Protein 1ZK8 (pdb70)

B-factor: mean 25.65, std 6.74, range [6.65, 58.28]

CATH classification: 1.10.10.60 (+1 more: 1.10.357.10)

Foldseek 3Di:
DPDELVVLLVLLQVQCQVPNNVSDALVNSCVVVVHDRVSVVVHAVGVVRSLLVLLLVLLVVLLVLLCVQQPPHQLSSLLSNLVSLLVSCVRRVRSVVSLPPPDPSSVVSNVSVLVVQLVSLCSLVDDDPRSSVLSVVSCCLSCVLSVCVVVVNPPDPDDSSVVSSVVSVVSVVVSD/DALVLLLVLLQVCCQVPNNVRDALVVSCVVVVHDSVVCVVHAVGDVRSLLVLLLVLLVVLLVQLCVQQPPHQLSSLLSNLVSLLVSCVRRVRSVVSLPPPDPSSVVSNVSVLVVQLVSLVSLVDDDCVSVVVSVVSVCLSCVLSVCVVVVNPVDPDDSSVVSSVSSVVSVVVSND

Secondary structure (DSSP, 8-state):
----HHHHHHHHHHHHHHH-GGG--HHHHHHHHTS-HHHHTTT-SSHHHHHHHHHHHHHHHHHHHHHHHHTT---HHHHHHHHHHHHHHHH-HHHHHHTT---HHHHHHHHHHHHHHHHHHGGGT--HHHHHHHHHHHHHHHHHHHHHHHHT---SSS-HHHHHHHHHHHHHHHH-/--HHHHHHHHHHHHHHH-GGG--HHHHHHHHTS-GGGGGGT-SSHHHHHHHHHHHHHHHHHHHHHHHHTT---HHHHHHHHHHHHHHHH-HHHHHHTT-S-HHHHHHTHHHHHHHHHHHGGG---TTHHHHHHHHHHHHHHHHHHHHHTT---SSS-HHHHHHHHHHHHHHHHH-

Radius of gyration: 21.84 Å; Cα contacts (8 Å, |Δi|>4): 444; chains: 2; bounding box: 42×59×58 Å

Organism: Bacillus cereus (strain ATCC 14579 / DSM 31 / CCUG 7414 / JCM 2152 / NBRC 15305 / NCIMB 9373 / NCTC 2599 / NRRL B-3711) (NCBI:txid226900)

Solvent-accessible surface area: 16932 Å² total

InterPro domains:
  IPR001647 DNA-binding HTH domain, TetR-type [PS50977] (7-67)
  IPR009057 Homedomain-like superfamily [SSF46689] (7-75)
  IPR025996 HTH-type transcriptional regulator MT1864/Rv1816-like, C-terminal domain [PF13305] (84-177)
  IPR036271 Tetracyclin repressor-like, C-terminal domain superfamily [SSF48498] (80-181)

Nearest PDB structures (foldseek):
  1zk8-assembly1_B  TM=9.780E-01  e=2.054E-22  Bacillus cereus ATCC 14579
  4aux-assembly1_A  TM=7.581E-01  e=1.246E-04  Escherichia coli K-12
  2xpu-assembly1_A  TM=7.376E-01  e=1.083E-04  Escherichia coli
  2vpr-assembly1_A  TM=7.139E-01  e=1.502E-04  Pasteurella multocida
  2eh3-assembly1_A-2  TM=6.043E-01  e=2.490E-03  Aquifex aeolicus VF5

Sequence (351 aa):
IGLTLQKIVETAAEIADANGVQEVTLASLAQTLGVRSPSLYNHVKGLQDVRKNLGIYGIKKLHNRLEEAAEDKRDEAIHALGEAYVAFVRKHPGLYEATFLRDEEVRKAGDGIVKLCLQVLQQYGLEGENNALHATRGFRSICHGFASIEQQGGFGLPLDLDISLHVLLETFIKGLRLTLQKIVETAAEIADANGVQEVTLASLAQTLGVRSPSLYNHVKGLQDVRKNLGIYGIKKLHNRLEEAAEDKRDEAIHALGEAYVAFVRKHPGLYEATFLRDEEVRKAGDGIVKLCLQVLQQYGLEGENALHATRGFRSICHGFASIEQQGGFGLPLDLDISLHVLLETFIKGLRE

Structure (mmCIF, N/CA/C/O backbone):
data_1ZK8
#
_entry.id   1ZK8
#
_cell.length_a   39.268
_cell.length_b   95.640
_cell.length_c   45.986
_cell.angle_alpha   90.00
_cell.angle_beta   97.89
_cell.angle_gamma   90.00
#
_symmetry.space_group_name_H-M   'P 1 21 1'
#
loop_
_entity.id
_entity.type
_entity.pdbx_description
1 polymer 'Transcriptional regulator, TetR family'
2 water water
#
loop_
_atom_site.group_PDB
_atom_site.id
_atom_site.type_symbol
_atom_site.label_atom_id
_atom_site.label_alt_id
_atom_site.label_comp_id
_atom_site.label_asym_id
_atom_site.label_entity_id
_atom_site.label_seq_id
_atom_site.pdbx_PDB_ins_code
_atom_site.Cartn_x
_atom_site.Cartn_y
_atom_site.Cartn_z
_atom_site.occupancy
_atom_site.B_iso_or_equiv
_atom_site.auth_seq_id
_atom_site.auth_comp_id
_atom_site.auth_asym_id
_atom_site.auth_atom_id
_atom_site.pdbx_PDB_model_num
ATOM 1 N N . ILE A 1 6 ? 12.539 30.675 56.758 1.00 35.70 6 ILE A N 1
ATOM 2 C CA . ILE A 1 6 ? 12.257 30.967 55.311 1.00 35.66 6 ILE A CA 1
ATOM 3 C C . ILE A 1 6 ? 11.698 29.740 54.567 1.00 34.86 6 ILE A C 1
ATOM 4 O O . ILE A 1 6 ? 12.458 28.912 54.042 1.00 34.98 6 ILE A O 1
ATOM 9 N N . GLY A 1 7 ? 10.372 29.619 54.541 1.00 33.97 7 GLY A N 1
ATOM 10 C CA . GLY A 1 7 ? 9.707 28.627 53.690 1.00 32.60 7 GLY A CA 1
ATOM 11 C C . GLY A 1 7 ? 9.951 28.984 52.228 1.00 31.70 7 GLY A C 1
ATOM 12 O O . GLY A 1 7 ? 10.070 30.164 51.889 1.00 31.83 7 GLY A O 1
ATOM 13 N N . LEU A 1 8 ? 10.049 27.969 51.365 1.00 30.60 8 LEU A N 1
ATOM 14 C CA . LEU A 1 8 ? 10.286 28.167 49.926 1.00 29.42 8 LEU A CA 1
ATOM 15 C C . LEU A 1 8 ? 9.169 28.968 49.231 1.00 28.54 8 LEU A C 1
ATOM 16 O O . LEU A 1 8 ? 7.984 28.783 49.508 1.00 27.63 8 LEU A O 1
ATOM 21 N N . THR A 1 9 ? 9.570 29.879 48.345 1.00 27.84 9 THR A N 1
ATOM 22 C CA . THR A 1 9 ? 8.623 30.718 47.604 1.00 27.37 9 THR A CA 1
ATOM 23 C C . THR A 1 9 ? 9.111 30.908 46.178 1.00 27.21 9 THR A C 1
ATOM 24 O O . THR A 1 9 ? 10.258 30.595 45.860 1.00 27.10 9 THR A O 1
ATOM 28 N N . LEU A 1 10 ? 8.226 31.424 45.332 1.00 27.06 10 LEU A N 1
ATOM 29 C CA . LEU A 1 10 ? 8.579 31.857 43.988 1.00 26.79 10 LEU A CA 1
ATOM 30 C C . LEU A 1 10 ? 9.702 32.888 44.004 1.00 26.59 10 LEU A C 1
ATOM 31 O O . LEU A 1 10 ? 10.659 32.749 43.264 1.00 26.50 10 LEU A O 1
ATOM 36 N N . GLN A 1 11 ? 9.593 33.910 44.849 1.00 27.16 11 GLN A N 1
ATOM 37 C CA . GLN A 1 11 ? 10.618 34.973 44.886 1.00 27.01 11 GLN A CA 1
ATOM 38 C C . GLN A 1 11 ? 12.018 34.461 45.274 1.00 26.12 11 GLN A C 1
ATOM 39 O O . GLN A 1 11 ? 13.019 34.938 44.746 1.00 25.32 11 GLN A O 1
ATOM 45 N N . LYS A 1 12 ? 12.090 33.487 46.182 1.00 25.94 12 LYS A N 1
ATOM 46 C CA . LYS A 1 12 ? 13.390 3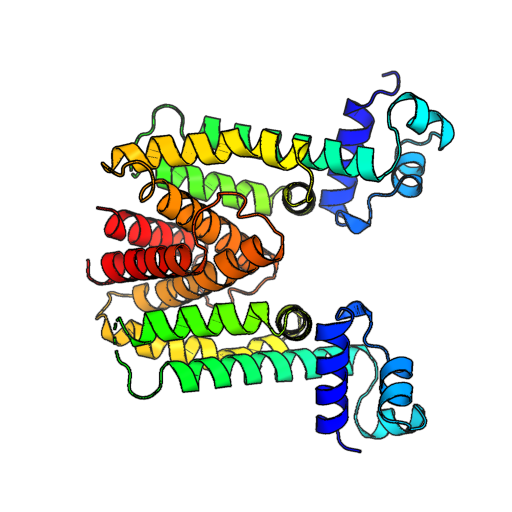2.907 46.566 1.00 25.57 12 LYS A CA 1
ATOM 47 C C . LYS A 1 12 ? 13.968 32.094 45.397 1.00 24.85 12 LYS A C 1
ATOM 48 O O . LYS A 1 12 ? 15.167 32.156 45.110 1.00 24.59 12 LYS A O 1
ATOM 54 N N . ILE A 1 13 ? 13.100 31.345 44.719 1.00 23.81 13 ILE A N 1
ATOM 55 C CA . ILE A 1 13 ? 13.492 30.564 43.546 1.00 23.73 13 ILE A CA 1
ATOM 56 C C . ILE A 1 13 ? 14.084 31.504 42.498 1.00 23.25 13 ILE A C 1
ATOM 57 O O . ILE A 1 13 ? 15.146 31.229 41.948 1.00 22.66 13 ILE A O 1
ATOM 62 N N . VAL A 1 14 ? 13.408 32.630 42.267 1.00 23.11 14 VAL A N 1
ATOM 63 C CA . VAL A 1 14 ? 13.860 33.645 41.309 1.00 23.15 14 VAL A CA 1
ATOM 64 C C . VAL A 1 14 ? 15.212 34.285 41.712 1.00 23.18 14 VAL A C 1
ATOM 65 O O . VAL A 1 14 ? 16.113 34.404 40.885 1.00 23.01 14 VAL A O 1
ATOM 69 N N . GLU A 1 15 ? 15.357 34.663 42.980 1.00 23.50 15 GLU A N 1
ATOM 70 C CA . GLU A 1 15 ? 16.621 35.208 43.501 1.00 23.55 15 GLU A CA 1
ATOM 71 C C . GLU A 1 15 ? 17.791 34.213 43.387 1.00 23.23 15 GLU A C 1
ATOM 72 O O . GLU A 1 15 ? 18.912 34.614 43.074 1.00 22.65 15 GLU A O 1
ATOM 78 N N . THR A 1 16 ? 17.516 32.928 43.641 1.00 22.68 16 THR A N 1
ATOM 79 C CA . THR A 1 16 ? 18.487 31.844 43.427 1.00 22.71 16 THR A CA 1
ATOM 80 C C . THR A 1 16 ? 18.892 31.739 41.943 1.00 22.51 16 THR A C 1
ATOM 81 O O . THR A 1 16 ? 20.087 31.699 41.627 1.00 22.09 16 THR A O 1
ATOM 85 N N . ALA A 1 17 ? 17.896 31.709 41.051 1.00 21.96 17 ALA A N 1
ATOM 86 C CA . ALA A 1 17 ? 18.125 31.732 39.607 1.00 21.68 17 ALA A CA 1
ATOM 87 C C . ALA A 1 17 ? 19.026 32.915 39.189 1.00 21.82 17 ALA A C 1
ATOM 88 O O . ALA A 1 17 ? 19.960 32.730 38.405 1.00 21.63 17 ALA A O 1
ATOM 90 N N . ALA A 1 18 ? 18.761 34.100 39.744 1.00 22.15 18 ALA A N 1
ATOM 91 C CA . ALA A 1 18 ? 19.580 35.314 39.497 1.00 23.65 18 ALA A CA 1
ATOM 92 C C . ALA A 1 18 ? 21.062 35.130 39.849 1.00 23.86 18 ALA A C 1
ATOM 93 O O . ALA A 1 18 ? 21.946 35.475 39.064 1.00 24.00 18 ALA A O 1
ATOM 95 N N . GLU A 1 19 ? 21.327 34.568 41.025 1.00 24.79 19 GLU A N 1
ATOM 96 C CA . GLU A 1 19 ? 22.700 34.360 41.486 1.00 26.40 19 GLU A CA 1
ATOM 97 C C . GLU A 1 19 ? 23.429 33.335 40.615 1.00 25.49 19 GLU A C 1
ATOM 98 O O . GLU A 1 19 ? 24.606 33.518 40.279 1.00 25.28 19 GLU A O 1
ATOM 104 N N . ILE A 1 20 ? 22.718 32.269 40.249 1.00 25.22 20 ILE A N 1
ATOM 105 C CA . ILE A 1 20 ? 23.236 31.256 39.339 1.00 24.84 20 ILE A CA 1
ATOM 106 C C . ILE A 1 20 ? 23.570 31.899 37.991 1.00 24.90 20 ILE A C 1
ATOM 107 O O . ILE A 1 20 ? 24.673 31.709 37.475 1.00 24.58 20 ILE A O 1
ATOM 112 N N . ALA A 1 21 ? 22.614 32.658 37.445 1.00 24.50 21 ALA A N 1
ATOM 113 C CA . ALA A 1 21 ? 22.776 33.299 36.139 1.00 25.30 21 ALA A CA 1
ATOM 114 C C . ALA A 1 21 ? 23.980 34.250 36.107 1.00 25.78 21 ALA A C 1
ATOM 115 O O . ALA A 1 21 ? 24.769 34.227 35.158 1.00 25.56 21 ALA A O 1
ATOM 117 N N . ASP A 1 22 ? 24.102 35.077 37.145 1.00 26.74 22 ASP A N 1
ATOM 118 C CA . ASP A 1 22 ? 25.180 36.055 37.255 1.00 28.24 22 ASP A CA 1
ATOM 119 C C . ASP A 1 22 ? 26.534 35.388 37.370 1.00 29.61 22 ASP A C 1
ATOM 120 O O . ASP A 1 22 ? 27.525 35.902 36.837 1.00 30.44 22 ASP A O 1
ATOM 125 N N . ALA A 1 23 ? 26.562 34.232 38.040 1.00 29.93 23 ALA A N 1
ATOM 126 C CA . ALA A 1 23 ? 27.793 33.504 38.280 1.00 30.52 23 ALA A CA 1
ATOM 127 C C . ALA A 1 23 ? 28.177 32.709 37.050 1.00 31.00 23 ALA A C 1
ATOM 128 O O . ALA A 1 23 ? 29.299 32.812 36.561 1.00 31.33 23 ALA A O 1
ATOM 130 N N . ASN A 1 24 ? 27.227 31.936 36.538 1.00 31.27 24 ASN A N 1
ATOM 131 C CA . ASN A 1 24 ? 27.524 30.919 35.547 1.00 31.57 24 ASN A CA 1
ATOM 132 C C . ASN A 1 24 ? 26.860 31.129 34.187 1.00 31.22 24 ASN A C 1
ATOM 133 O O . ASN A 1 24 ? 27.127 30.370 33.251 1.00 31.35 24 ASN A O 1
ATOM 138 N N . GLY A 1 25 ? 25.995 32.138 34.079 1.00 30.61 25 GLY A N 1
ATOM 139 C CA . GLY A 1 25 ? 25.248 32.386 32.832 1.00 30.15 25 GLY A CA 1
ATOM 140 C C . GLY A 1 25 ? 23.826 31.866 32.935 1.00 29.99 25 GLY A C 1
ATOM 141 O O . GLY A 1 25 ? 23.570 30.908 33.670 1.00 29.40 25 GLY A O 1
ATOM 142 N N . VAL A 1 26 ? 22.899 32.502 32.218 1.00 30.07 26 VAL A N 1
ATOM 143 C CA . VAL A 1 26 ? 21.488 32.085 32.233 1.00 30.72 26 VAL A CA 1
ATOM 144 C C . VAL A 1 26 ? 21.295 30.618 31.825 1.00 30.94 26 VAL A C 1
ATOM 145 O O . VAL A 1 26 ? 20.358 29.963 32.281 1.00 31.35 26 VAL A O 1
ATOM 149 N N . GLN A 1 27 ? 22.206 30.109 30.995 1.00 31.26 27 GLN A N 1
ATOM 150 C CA . GLN A 1 27 ? 22.162 28.727 30.513 1.00 31.58 27 GLN A CA 1
ATOM 151 C C . GLN A 1 27 ? 22.374 27.709 31.609 1.00 30.97 27 GLN A C 1
ATOM 152 O O . GLN A 1 27 ? 21.991 26.542 31.472 1.00 30.98 27 GLN A O 1
ATOM 158 N N . GLU A 1 28 ? 22.985 28.161 32.696 1.00 30.27 28 GLU A N 1
ATOM 159 C CA . GLU A 1 28 ? 23.256 27.312 33.837 1.00 29.87 28 GLU A CA 1
ATOM 160 C C . GLU A 1 28 ? 22.049 27.205 34.769 1.00 28.84 28 GLU A C 1
ATOM 161 O O . GLU A 1 28 ? 22.041 26.390 35.693 1.00 28.72 28 GLU A O 1
ATOM 167 N N . VAL A 1 29 ? 21.042 28.039 34.519 1.00 27.59 29 VAL A N 1
ATOM 168 C CA . VAL A 1 29 ? 19.777 27.986 35.243 1.00 26.89 29 VAL A CA 1
ATOM 169 C C . VAL A 1 29 ? 18.919 26.853 34.680 1.00 26.37 29 VAL A C 1
ATOM 170 O O . VAL A 1 29 ? 18.411 26.931 33.563 1.00 26.36 29 VAL A O 1
ATOM 174 N N . THR A 1 30 ? 18.767 25.804 35.479 1.00 26.03 30 THR A N 1
ATOM 175 C CA . THR A 1 30 ? 17.900 24.684 35.166 1.00 25.57 30 THR A CA 1
ATOM 176 C C . THR A 1 30 ? 17.148 24.289 36.439 1.00 25.41 30 THR A C 1
ATOM 177 O O . THR A 1 30 ? 17.535 24.676 37.550 1.00 24.58 30 THR A O 1
ATOM 181 N N . LEU A 1 31 ? 16.072 23.520 36.278 1.00 24.94 31 LEU A N 1
ATOM 182 C CA . LEU A 1 31 ? 15.394 22.948 37.431 1.00 25.31 31 LEU A CA 1
ATOM 183 C C . LEU A 1 31 ? 16.354 22.154 38.338 1.00 24.98 31 LEU A C 1
ATOM 184 O O . LEU A 1 31 ? 16.267 22.260 39.560 1.00 24.47 31 LEU A O 1
ATOM 189 N N . ALA A 1 32 ? 17.276 21.398 37.728 1.00 25.09 32 ALA A N 1
ATOM 190 C CA . ALA A 1 32 ? 18.283 20.598 38.457 1.00 25.10 32 ALA A CA 1
ATOM 191 C C . ALA A 1 32 ? 19.310 21.423 39.235 1.00 25.22 32 ALA A C 1
ATOM 192 O O . ALA A 1 32 ? 19.640 21.082 40.374 1.00 25.26 32 ALA A O 1
ATOM 194 N N . SER A 1 33 ? 19.836 22.483 38.615 1.00 25.38 33 SER A N 1
ATOM 195 C CA . SER A 1 33 ? 20.746 23.415 39.306 1.00 25.20 33 SER A CA 1
ATOM 196 C C . SER A 1 33 ? 20.007 24.180 40.397 1.00 24.88 33 SER A C 1
ATOM 197 O O . SER A 1 33 ? 20.552 24.388 41.464 1.00 24.29 33 SER A O 1
ATOM 200 N N . LEU A 1 34 ? 18.764 24.579 40.138 1.00 25.28 34 LEU A N 1
ATOM 201 C CA . LEU A 1 34 ? 17.963 25.272 41.160 1.00 25.93 34 LEU A CA 1
ATOM 202 C C . LEU A 1 34 ? 17.749 24.378 42.368 1.00 26.41 34 LEU A C 1
ATOM 203 O O . LEU A 1 34 ? 18.054 24.772 43.487 1.00 26.59 34 LEU A O 1
ATOM 208 N N . ALA A 1 35 ? 17.253 23.171 42.115 1.00 27.44 35 ALA A N 1
ATOM 209 C CA . ALA A 1 35 ? 16.999 22.174 43.153 1.00 29.02 35 ALA A CA 1
ATOM 210 C C . ALA A 1 35 ? 18.244 21.865 43.995 1.00 29.85 35 ALA A C 1
ATOM 211 O O . ALA A 1 35 ? 18.157 21.782 45.219 1.00 29.99 35 ALA A O 1
ATOM 213 N N . GLN A 1 36 ? 19.394 21.735 43.337 1.00 30.99 36 GLN A N 1
ATOM 214 C CA . GLN A 1 36 ? 20.629 21.367 44.013 1.00 32.25 36 GLN A CA 1
ATOM 215 C C . GLN A 1 36 ? 21.252 22.496 44.830 1.00 32.53 36 GLN A C 1
ATOM 216 O O . GLN A 1 36 ? 21.861 22.229 45.866 1.00 32.73 36 GLN A O 1
ATOM 222 N N . THR A 1 37 ? 21.113 23.744 44.381 1.00 32.91 37 THR A N 1
ATOM 223 C CA . THR A 1 37 ? 21.611 24.885 45.180 1.00 33.39 37 THR A CA 1
ATOM 224 C C . THR A 1 37 ? 20.696 25.211 46.365 1.00 33.52 37 THR A C 1
ATOM 225 O O . THR A 1 37 ? 21.181 25.598 47.433 1.00 34.04 37 THR A O 1
ATOM 229 N N . LEU A 1 38 ? 19.391 25.025 46.183 1.00 33.53 38 LEU A N 1
ATOM 230 C CA . LEU A 1 38 ? 18.417 25.226 47.266 1.00 33.98 38 LEU A CA 1
ATOM 231 C C . LEU A 1 38 ? 18.409 24.090 48.303 1.00 34.14 38 LEU A C 1
ATOM 232 O O . LEU A 1 38 ? 17.828 24.236 49.389 1.00 33.87 38 LEU A O 1
ATOM 237 N N . GLY A 1 39 ? 19.051 22.971 47.950 1.00 34.34 39 GLY A N 1
ATOM 238 C CA . GLY A 1 39 ? 19.153 21.792 48.817 1.00 34.74 39 GLY A CA 1
ATOM 239 C C . GLY A 1 39 ? 17.797 21.167 49.051 1.00 34.96 39 GLY A C 1
ATOM 240 O O . GLY A 1 39 ? 17.513 20.648 50.133 1.00 35.42 39 GLY A O 1
ATOM 241 N N . VAL A 1 40 ? 16.959 21.236 48.022 1.00 34.73 40 VAL A N 1
ATOM 242 C CA . VAL A 1 40 ? 15.577 20.788 48.083 1.00 34.38 40 VAL A CA 1
ATOM 243 C C . VAL A 1 40 ? 15.430 19.909 46.847 1.00 34.10 40 VAL A C 1
ATOM 244 O O . VAL A 1 40 ? 16.386 19.799 46.068 1.00 34.01 40 VAL A O 1
ATOM 248 N N . ARG A 1 41 ? 14.287 19.254 46.651 1.00 33.66 41 ARG A N 1
ATOM 249 C CA . ARG A 1 41 ? 14.142 18.546 45.385 1.00 33.04 41 ARG A CA 1
ATOM 250 C C . ARG A 1 41 ? 12.970 18.953 44.479 1.00 32.78 41 ARG A C 1
ATOM 251 O O . ARG A 1 41 ? 12.068 19.703 44.853 1.00 32.46 41 ARG A O 1
ATOM 259 N N . SER A 1 42 ? 13.025 18.399 43.277 1.00 32.15 42 SER A N 1
ATOM 260 C CA . SER A 1 42 ? 12.389 18.924 42.086 1.00 31.62 42 SER A CA 1
ATOM 261 C C . SER A 1 42 ? 10.860 19.000 42.049 1.00 30.89 42 SER A C 1
ATOM 262 O O . SER A 1 42 ? 10.317 19.820 41.308 1.00 31.31 42 SER A O 1
ATOM 265 N N . PRO A 1 43 ? 10.155 18.130 42.795 1.00 30.09 43 PRO A N 1
ATOM 266 C CA . PRO A 1 43 ? 8.712 18.369 42.888 1.00 29.33 43 PRO A CA 1
ATOM 267 C C . PRO A 1 43 ? 8.360 19.536 43.808 1.00 28.45 43 PRO A C 1
ATOM 268 O O . PRO A 1 43 ? 7.262 20.085 43.702 1.00 28.80 43 PRO A O 1
ATOM 272 N N . SER A 1 44 ? 9.268 19.893 44.713 1.00 27.49 44 SER A N 1
ATOM 273 C CA . SER A 1 44 ? 9.067 21.039 45.600 1.00 26.81 44 SER A CA 1
ATOM 274 C C . SER A 1 44 ? 9.033 22.368 44.838 1.00 26.03 44 SER A C 1
ATOM 275 O O . SER A 1 44 ? 8.332 23.307 45.238 1.00 26.05 44 SER A O 1
ATOM 278 N N . LEU A 1 45 ? 9.804 22.447 43.755 1.00 24.95 45 LEU A N 1
ATOM 279 C CA . LEU A 1 45 ? 9.829 23.641 42.917 1.00 23.89 45 LEU A CA 1
ATOM 280 C C . LEU A 1 45 ? 8.508 23.832 42.190 1.00 23.57 45 LEU A C 1
ATOM 281 O O . LEU A 1 45 ? 8.081 24.968 41.969 1.00 23.65 45 LEU A O 1
ATOM 286 N N . TYR A 1 46 ? 7.848 22.720 41.853 1.00 23.09 46 TYR A N 1
ATOM 287 C CA . TYR A 1 46 ? 6.581 22.741 41.123 1.00 23.01 46 TYR A CA 1
ATOM 288 C C . TYR A 1 46 ? 5.382 23.293 41.887 1.00 23.54 46 TYR A C 1
ATOM 289 O O . TYR A 1 46 ? 4.336 23.587 41.286 1.00 23.27 46 TYR A O 1
ATOM 298 N N . ASN A 1 47 ? 5.532 23.435 43.199 1.00 23.99 47 ASN A N 1
ATOM 299 C CA . ASN A 1 47 ? 4.514 24.095 44.002 1.00 24.28 47 ASN A CA 1
ATOM 300 C C . ASN A 1 47 ? 4.484 25.586 43.740 1.00 24.41 47 ASN A C 1
ATOM 301 O O . ASN A 1 47 ? 3.478 26.240 44.012 1.00 24.61 47 ASN A O 1
ATOM 306 N N . HIS A 1 48 ? 5.586 26.103 43.184 1.00 24.31 48 HIS A N 1
ATOM 307 C CA . HIS A 1 48 ? 5.781 27.538 42.972 1.00 24.11 48 HIS A CA 1
ATOM 308 C C . HIS A 1 48 ? 5.974 27.937 41.511 1.00 23.70 48 HIS A C 1
ATOM 309 O O . HIS A 1 48 ? 5.629 29.057 41.120 1.00 23.67 48 HIS A O 1
ATOM 316 N N . VAL A 1 49 ? 6.527 27.029 40.709 1.00 23.32 49 VAL A N 1
ATOM 317 C CA . VAL A 1 49 ? 6.744 27.295 39.277 1.00 22.77 49 VAL A CA 1
ATOM 318 C C . VAL A 1 49 ? 6.225 26.184 38.396 1.00 22.85 49 VAL A C 1
ATOM 319 O O . VAL A 1 49 ? 6.276 25.012 38.765 1.00 22.39 49 VAL A O 1
ATOM 323 N N . LYS A 1 50 ? 5.751 26.576 37.215 1.00 23.12 50 LYS A N 1
ATOM 324 C CA . LYS A 1 50 ? 5.210 25.651 36.234 1.00 23.28 50 LYS A CA 1
ATOM 325 C C . LYS A 1 50 ? 6.319 24.795 35.618 1.00 22.83 50 LYS A C 1
ATOM 326 O O . LYS A 1 50 ? 6.075 23.674 35.182 1.00 22.51 50 LYS A O 1
ATOM 332 N N . GLY A 1 51 ? 7.537 25.329 35.604 1.00 22.52 51 GLY A N 1
ATOM 333 C CA . GLY A 1 51 ? 8.679 24.684 34.951 1.00 22.66 51 GLY A CA 1
ATOM 334 C C . GLY A 1 51 ? 9.709 25.743 34.591 1.00 23.16 51 GLY A C 1
ATOM 335 O O . GLY A 1 51 ? 9.591 26.890 35.025 1.00 22.23 51 GLY A O 1
ATOM 336 N N . LEU A 1 52 ? 10.694 25.370 33.774 1.00 23.57 52 LEU A N 1
ATOM 337 C CA . LEU A 1 52 ? 11.844 26.232 33.511 1.00 24.41 52 LEU A CA 1
ATOM 338 C C . LEU A 1 52 ? 11.492 27.498 32.706 1.00 24.23 52 LEU A C 1
ATOM 339 O O . LEU A 1 52 ? 12.005 28.579 32.990 1.00 24.25 52 LEU A O 1
ATOM 344 N N . GLN A 1 53 ? 10.611 27.372 31.721 1.00 23.93 53 GLN A N 1
ATOM 345 C CA . GLN A 1 53 ? 10.147 28.544 30.988 1.00 23.86 53 GLN A CA 1
ATOM 346 C C . GLN A 1 53 ? 9.536 29.554 31.974 1.00 23.43 53 GLN A C 1
ATOM 347 O O . GLN A 1 53 ? 9.800 30.762 31.899 1.00 22.56 53 GLN A O 1
ATOM 353 N N . ASP A 1 54 ? 8.766 29.041 32.932 1.00 23.06 54 ASP A N 1
ATOM 354 C CA . ASP A 1 54 ? 8.173 29.874 33.973 1.00 23.01 54 ASP A CA 1
ATOM 355 C C . ASP A 1 54 ? 9.267 30.529 34.849 1.00 22.30 54 ASP A C 1
ATOM 356 O O . ASP A 1 54 ? 9.184 31.720 35.172 1.00 22.02 54 ASP A O 1
ATOM 361 N N . VAL A 1 55 ? 10.299 29.760 35.213 1.00 21.99 55 VAL A N 1
ATOM 362 C CA . VAL A 1 55 ? 11.470 30.323 35.920 1.00 21.18 55 VAL A CA 1
ATOM 363 C C . VAL A 1 55 ? 12.125 31.431 35.075 1.00 21.04 55 VAL A C 1
ATOM 364 O O . VAL A 1 55 ? 12.344 32.548 35.563 1.00 20.25 55 VAL A O 1
ATOM 368 N N . ARG A 1 56 ? 12.431 31.115 33.816 1.00 20.82 56 ARG A N 1
ATOM 369 C CA . ARG A 1 56 ? 13.038 32.092 32.900 1.00 21.93 56 ARG A CA 1
ATOM 370 C C . ARG A 1 56 ? 12.214 33.378 32.759 1.00 20.57 56 ARG A C 1
ATOM 371 O O . ARG A 1 56 ? 12.756 34.467 32.816 1.00 20.60 56 ARG A O 1
ATOM 379 N N . LYS A 1 57 ? 10.906 33.241 32.602 1.00 20.52 57 LYS A N 1
ATOM 380 C CA . LYS A 1 57 ? 10.000 34.386 32.531 1.00 20.73 57 LYS A CA 1
ATOM 381 C C . LYS A 1 57 ? 10.056 35.245 33.793 1.00 20.05 57 LYS A C 1
ATOM 382 O O . LYS A 1 57 ? 10.205 36.462 33.710 1.00 20.28 57 LYS A O 1
ATOM 388 N N . ASN A 1 58 ? 9.938 34.621 34.959 1.00 18.96 58 ASN A N 1
ATOM 389 C CA . ASN A 1 58 ? 9.973 35.362 36.208 1.00 18.47 58 ASN A CA 1
ATOM 390 C C . ASN A 1 58 ? 11.345 36.012 36.486 1.00 17.95 58 ASN A C 1
ATOM 391 O O . ASN A 1 58 ? 11.437 37.096 37.068 1.00 17.82 58 ASN A O 1
ATOM 396 N N . LEU A 1 59 ? 12.395 35.344 36.037 1.00 17.65 59 LEU A N 1
ATOM 397 C CA . LEU A 1 59 ? 13.752 35.866 36.103 1.00 17.42 59 LEU A CA 1
ATOM 398 C C . LEU A 1 59 ? 13.937 37.101 35.211 1.00 17.20 59 LEU A C 1
ATOM 399 O O . LEU A 1 59 ? 14.528 38.090 35.635 1.00 17.33 59 LEU A O 1
ATOM 404 N N . GLY A 1 60 ? 13.439 37.031 33.985 1.00 16.99 60 GLY A N 1
ATOM 405 C CA . GLY A 1 60 ? 13.424 38.174 33.069 1.00 17.73 60 GLY A CA 1
ATOM 406 C C . GLY A 1 60 ? 12.685 39.384 33.623 1.00 18.15 60 GLY A C 1
ATOM 407 O O . GLY A 1 60 ? 13.173 40.506 33.526 1.00 18.38 60 GLY A O 1
ATOM 408 N N . ILE A 1 61 ? 11.514 39.157 34.211 1.00 18.26 61 ILE A N 1
ATOM 409 C CA . ILE A 1 61 ? 10.744 40.229 34.858 1.00 18.57 61 ILE A CA 1
ATOM 410 C C . ILE A 1 61 ? 11.511 40.847 36.025 1.00 18.67 61 ILE A C 1
ATOM 411 O O . ILE A 1 61 ? 11.604 42.070 36.142 1.00 18.43 61 ILE A O 1
ATOM 416 N N . TYR A 1 62 ? 12.064 39.995 36.881 1.00 18.70 62 TYR A N 1
ATOM 417 C CA . TYR A 1 62 ? 12.863 40.427 38.025 1.00 18.67 62 TYR A CA 1
ATOM 418 C C . TYR A 1 62 ? 14.081 41.279 37.592 1.00 18.66 62 TYR A C 1
ATOM 419 O O . TYR A 1 62 ? 14.397 42.307 38.199 1.00 17.59 62 TYR A O 1
ATOM 428 N N . GLY A 1 63 ? 14.755 40.852 36.536 1.00 18.65 63 GLY A N 1
ATOM 429 C CA . GLY A 1 63 ? 15.933 41.574 36.061 1.00 20.05 63 GLY A CA 1
ATOM 430 C C . GLY A 1 63 ? 15.600 42.924 35.461 1.00 20.40 63 GLY A C 1
ATOM 431 O O . GLY A 1 63 ? 16.302 43.904 35.670 1.00 19.71 63 GLY A O 1
ATOM 432 N N . ILE A 1 64 ? 14.515 42.949 34.705 1.00 21.95 64 ILE A N 1
ATOM 433 C CA . ILE A 1 64 ? 13.997 44.169 34.100 1.00 23.48 64 ILE A CA 1
ATOM 434 C C . ILE A 1 64 ? 13.563 45.146 35.182 1.00 23.81 64 ILE A C 1
ATOM 435 O O . ILE A 1 64 ? 13.889 46.330 35.113 1.00 24.11 64 ILE A O 1
ATOM 440 N N . LYS A 1 65 ? 12.883 44.637 36.206 1.00 24.13 65 LYS A N 1
ATOM 441 C CA . LYS A 1 65 ? 12.455 45.473 37.318 1.00 25.06 65 LYS A CA 1
ATOM 442 C C . LYS A 1 65 ? 13.644 46.025 38.092 1.00 24.16 65 LYS A C 1
ATOM 443 O O . LYS A 1 65 ? 13.665 47.194 38.458 1.00 24.46 65 LYS A O 1
ATOM 449 N N . LYS A 1 66 ? 14.644 45.192 38.316 1.00 23.83 66 LYS A N 1
ATOM 450 C CA . LYS A 1 66 ? 15.869 45.635 38.967 1.00 24.02 66 LYS A CA 1
ATOM 451 C C . LYS A 1 66 ? 16.594 46.701 38.126 1.00 23.33 66 LYS A C 1
ATOM 452 O O . LYS A 1 66 ? 17.070 47.697 38.658 1.00 23.69 66 LYS A O 1
ATOM 458 N N . LEU A 1 67 ? 16.697 46.496 36.816 1.00 23.04 67 LEU A N 1
ATOM 459 C CA . LEU A 1 67 ? 17.321 47.513 35.955 1.00 22.67 67 LEU A CA 1
ATOM 460 C C . LEU A 1 67 ? 16.528 48.823 35.971 1.00 22.87 67 LEU A C 1
ATOM 461 O O . LEU A 1 67 ? 17.108 49.897 36.146 1.00 22.79 67 LEU A O 1
ATOM 466 N N . HIS A 1 68 ? 15.212 48.725 35.784 1.00 22.61 68 HIS A N 1
ATOM 467 C CA . HIS A 1 68 ? 14.316 49.878 35.854 1.00 23.56 68 HIS A CA 1
ATOM 468 C C . HIS A 1 68 ? 14.521 50.729 37.113 1.00 23.75 68 HIS A C 1
ATOM 469 O O . HIS A 1 68 ? 14.662 51.940 37.012 1.00 23.99 68 HIS A O 1
ATOM 476 N N . ASN A 1 69 ? 14.543 50.088 38.282 1.00 24.54 69 ASN A N 1
ATOM 477 C CA . ASN A 1 69 ? 14.808 50.740 39.571 1.00 25.19 69 ASN A CA 1
ATOM 478 C C . ASN A 1 69 ? 16.107 51.555 39.612 1.00 24.45 69 ASN A C 1
ATOM 479 O O . ASN A 1 69 ? 16.082 52.696 40.057 1.00 24.12 69 ASN A O 1
ATOM 484 N N . ARG A 1 70 ? 17.225 50.957 39.172 1.00 23.78 70 ARG A N 1
ATOM 485 C CA . ARG A 1 70 ? 18.531 51.641 39.087 1.00 23.65 70 ARG A CA 1
ATOM 486 C C . ARG A 1 70 ? 18.458 52.864 38.180 1.00 22.79 70 ARG A C 1
ATOM 487 O O . ARG A 1 70 ? 19.083 53.892 38.445 1.00 22.47 70 ARG A O 1
ATOM 495 N N . LEU A 1 71 ? 17.713 52.735 37.091 1.00 22.15 71 LEU A N 1
ATOM 496 C CA . LEU A 1 71 ? 17.557 53.829 36.140 1.00 21.52 71 LEU A CA 1
ATOM 497 C C . LEU A 1 71 ? 16.637 54.932 36.696 1.00 21.93 71 LEU A C 1
ATOM 498 O O . LEU A 1 71 ? 16.951 56.120 36.567 1.00 21.68 71 LEU A O 1
ATOM 503 N N . GLU A 1 72 ? 15.531 54.542 37.338 1.00 22.00 72 GLU A N 1
ATOM 504 C CA . GLU A 1 72 ? 14.636 55.536 37.935 1.00 22.85 72 GLU A CA 1
ATOM 505 C C . GLU A 1 72 ? 15.379 56.355 38.994 1.00 22.56 72 GLU A C 1
ATOM 506 O O . GLU A 1 72 ? 15.306 57.581 38.985 1.00 22.05 72 GLU A O 1
ATOM 512 N N . GLU A 1 73 ? 16.103 55.670 39.882 1.00 23.11 73 GLU A N 1
ATOM 513 C CA . GLU A 1 73 ? 16.918 56.327 40.910 1.00 24.83 73 GLU A CA 1
ATOM 514 C C . GLU A 1 73 ? 17.959 57.281 40.326 1.00 24.07 73 GLU A C 1
ATOM 515 O O . GLU A 1 73 ? 18.083 58.408 40.796 1.00 24.39 73 GLU A O 1
ATOM 521 N N . ALA A 1 74 ? 18.687 56.830 39.303 1.00 23.62 74 ALA A N 1
ATOM 522 C CA . ALA A 1 74 ? 19.704 57.643 38.612 1.00 23.54 74 ALA A CA 1
ATOM 523 C C . ALA A 1 74 ? 19.164 58.947 38.020 1.00 23.46 74 ALA A C 1
ATOM 524 O O . ALA A 1 74 ? 19.822 59.983 38.063 1.00 22.89 74 ALA A O 1
ATOM 526 N N . ALA A 1 75 ? 17.967 58.879 37.457 1.00 24.21 75 ALA A N 1
ATOM 527 C CA . ALA A 1 75 ? 17.385 60.019 36.763 1.00 25.02 75 ALA A CA 1
ATOM 528 C C . ALA A 1 75 ? 16.638 61.000 37.688 1.00 25.61 75 ALA A C 1
ATOM 529 O O . ALA A 1 75 ? 16.292 62.097 37.260 1.00 25.24 75 ALA A O 1
ATOM 531 N N . GLU A 1 76 ? 16.381 60.597 38.935 1.00 26.40 76 GLU A N 1
ATOM 532 C CA . GLU A 1 76 ? 15.550 61.389 39.858 1.00 27.34 76 GLU A CA 1
ATOM 533 C C . GLU A 1 76 ? 16.082 62.806 40.038 1.00 27.13 76 GLU A C 1
ATOM 534 O O . GLU A 1 76 ? 17.257 63.005 40.354 1.00 26.54 76 GLU A O 1
ATOM 540 N N . ASP A 1 77 ? 15.195 63.778 39.813 1.00 27.46 77 ASP A N 1
ATOM 541 C CA . ASP A 1 77 ? 15.507 65.219 39.892 1.00 27.83 77 ASP A CA 1
ATOM 542 C C . ASP A 1 77 ? 16.626 65.679 38.954 1.00 27.37 77 ASP A C 1
ATOM 543 O O . ASP A 1 77 ? 17.312 66.666 39.224 1.00 27.12 77 ASP A O 1
ATOM 548 N N . LYS A 1 78 ? 16.813 64.933 37.870 1.00 26.68 78 LYS A N 1
ATOM 549 C CA . LYS A 1 78 ? 17.724 65.326 36.821 1.00 26.73 78 LYS A CA 1
ATOM 550 C C . LYS A 1 78 ? 16.906 65.523 35.554 1.00 26.56 78 LYS A C 1
ATOM 551 O O . LYS A 1 78 ? 15.906 64.839 35.333 1.00 26.43 78 LYS A O 1
ATOM 557 N N . ARG A 1 79 ? 17.323 66.473 34.734 1.00 26.36 79 ARG A N 1
ATOM 558 C CA . ARG A 1 79 ? 16.698 66.675 33.436 1.00 26.39 79 ARG A CA 1
ATOM 559 C C . ARG A 1 79 ? 17.731 66.68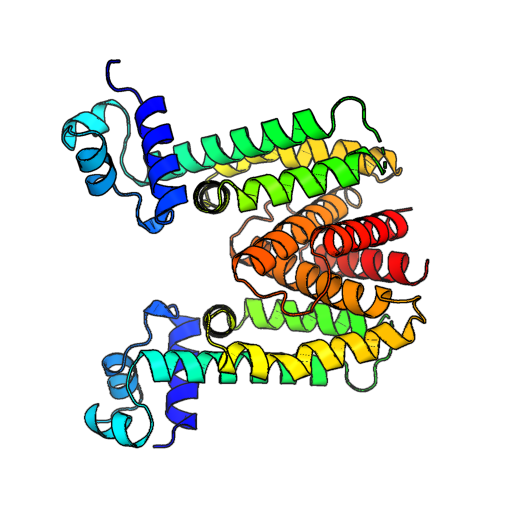6 32.317 1.00 25.65 79 ARG A C 1
ATOM 560 O O . ARG A 1 79 ? 18.916 66.900 32.553 1.00 24.58 79 ARG A O 1
ATOM 576 N N . ASP A 1 81 ? 20.537 66.668 29.844 1.00 23.46 81 ASP A N 1
ATOM 577 C CA . ASP A 1 81 ? 21.888 66.102 29.787 1.00 22.54 81 ASP A CA 1
ATOM 578 C C . ASP A 1 81 ? 22.302 65.363 31.039 1.00 21.73 81 ASP A C 1
ATOM 579 O O . ASP A 1 81 ? 22.894 64.290 30.954 1.00 21.52 81 ASP A O 1
ATOM 584 N N . GLU A 1 82 ? 21.998 65.941 32.196 1.00 19.80 82 GLU A N 1
ATOM 585 C CA . GLU A 1 82 ? 22.270 65.290 33.473 1.00 19.82 82 GLU A CA 1
ATOM 586 C C . GLU A 1 82 ? 21.571 63.917 33.603 1.00 18.43 82 GLU A C 1
ATOM 587 O O . GLU A 1 82 ? 22.185 62.933 34.052 1.00 18.26 82 GLU A O 1
ATOM 593 N N . ALA A 1 83 ? 20.304 63.870 33.187 1.00 16.62 83 ALA A N 1
ATOM 594 C CA . ALA A 1 83 ? 19.505 62.655 33.179 1.00 15.94 83 ALA A CA 1
ATOM 595 C C . ALA A 1 83 ? 20.047 61.637 32.168 1.00 15.85 83 ALA A C 1
ATOM 596 O O . ALA A 1 83 ? 20.239 60.476 32.513 1.00 15.71 83 ALA A O 1
ATOM 598 N N . ILE A 1 84 ? 20.316 62.074 30.932 1.00 15.47 84 ILE A N 1
ATOM 599 C CA . ILE A 1 84 ? 20.864 61.177 29.922 1.00 15.58 84 ILE A CA 1
ATOM 600 C C . ILE A 1 84 ? 22.182 60.510 30.375 1.00 15.93 84 ILE A C 1
ATOM 601 O O . ILE A 1 84 ? 22.346 59.280 30.248 1.00 16.13 84 ILE A O 1
ATOM 606 N N . HIS A 1 85 ? 23.090 61.300 30.943 1.00 15.30 85 HIS A N 1
ATOM 607 C CA . HIS A 1 85 ? 24.362 60.766 31.424 1.00 15.57 85 HIS A CA 1
ATOM 608 C C . HIS A 1 85 ? 24.234 59.818 32.612 1.00 15.25 85 HIS A C 1
ATOM 609 O O . HIS A 1 85 ? 24.879 58.767 32.659 1.00 15.45 85 HIS A O 1
ATOM 616 N N . ALA A 1 86 ? 23.386 60.191 33.560 1.00 15.56 86 ALA A N 1
ATOM 617 C CA . ALA A 1 86 ? 23.093 59.335 34.700 1.00 15.54 86 ALA A CA 1
ATOM 618 C C . ALA A 1 86 ? 22.375 58.073 34.256 1.00 15.23 86 ALA A C 1
ATOM 619 O O . ALA A 1 86 ? 22.695 57.008 34.747 1.00 15.21 86 ALA A O 1
ATOM 621 N N . LEU A 1 87 ? 21.437 58.175 33.313 1.00 15.95 87 LEU A N 1
ATOM 622 C CA . LEU A 1 87 ? 20.746 56.965 32.816 1.00 17.18 87 LEU A CA 1
ATOM 623 C C . LEU A 1 87 ? 21.712 55.974 32.144 1.00 17.13 87 LEU A C 1
ATOM 624 O O . LEU A 1 87 ? 21.734 54.776 32.461 1.00 18.08 87 LEU A O 1
ATOM 629 N N . GLY A 1 88 ? 22.518 56.480 31.221 1.00 17.60 88 GLY A N 1
ATOM 630 C CA . GLY A 1 88 ? 23.460 55.636 30.480 1.00 17.02 88 GLY A CA 1
ATOM 631 C C . GLY A 1 88 ? 24.462 54.976 31.407 1.00 17.16 88 GLY A C 1
ATOM 632 O O . GLY A 1 88 ? 24.729 53.792 31.272 1.00 16.50 88 GLY A O 1
ATOM 633 N N . GLU A 1 89 ? 25.021 55.750 32.348 1.00 17.26 89 GLU A N 1
ATOM 634 C CA . GLU A 1 89 ? 25.971 55.212 33.316 1.00 17.84 89 GLU A CA 1
ATOM 635 C C . GLU A 1 89 ? 25.336 54.076 34.119 1.00 17.53 89 GLU A C 1
ATOM 636 O O . GLU A 1 89 ? 25.931 53.008 34.220 1.00 16.93 89 GLU A O 1
ATOM 642 N N . ALA A 1 90 ? 24.125 54.314 34.644 1.00 17.30 90 ALA A N 1
ATOM 643 C CA . ALA A 1 90 ? 23.379 53.324 35.436 1.00 17.37 90 ALA A CA 1
ATOM 644 C C . ALA A 1 90 ? 23.082 52.054 34.639 1.00 17.41 90 ALA A C 1
ATOM 645 O O . ALA A 1 90 ? 23.152 50.967 35.167 1.00 17.60 90 ALA A O 1
ATOM 647 N N . TYR A 1 91 ? 22.738 52.203 33.366 1.00 18.07 91 TYR A N 1
ATOM 648 C CA . TYR A 1 91 ? 22.484 51.056 32.491 1.00 17.67 91 TYR A CA 1
ATOM 649 C C . TYR A 1 91 ? 23.716 50.172 32.382 1.00 17.52 91 TYR A C 1
ATOM 650 O O . TYR A 1 91 ? 23.677 48.977 32.686 1.00 17.63 91 TYR A O 1
ATOM 659 N N . VAL A 1 92 ? 24.819 50.765 31.953 1.00 17.24 92 VAL A N 1
ATOM 660 C CA . VAL A 1 92 ? 26.064 50.021 31.807 1.00 16.44 92 VAL A CA 1
ATOM 661 C C . VAL A 1 92 ? 26.571 49.434 33.133 1.00 16.80 92 VAL A C 1
ATOM 662 O O . VAL A 1 92 ? 27.025 48.284 33.168 1.00 16.89 92 VAL A O 1
ATOM 666 N N . ALA A 1 93 ? 26.482 50.203 34.220 1.00 16.53 93 ALA A N 1
ATOM 667 C CA . ALA A 1 93 ? 26.837 49.694 35.554 1.00 16.26 93 ALA A CA 1
ATOM 668 C C . ALA A 1 93 ? 26.033 48.446 35.970 1.00 16.22 93 ALA A C 1
ATOM 669 O O . ALA A 1 93 ? 26.549 47.552 36.638 1.00 15.82 93 ALA A O 1
ATOM 671 N N . PHE A 1 94 ? 24.758 48.411 35.600 1.00 16.96 94 PHE A N 1
ATOM 672 C CA . PHE A 1 94 ? 23.918 47.257 35.869 1.00 17.62 94 PHE A CA 1
ATOM 673 C C . PHE A 1 94 ? 24.418 46.027 35.117 1.00 17.64 94 PHE A C 1
ATOM 674 O O . PHE A 1 94 ? 24.505 44.938 35.691 1.00 17.26 94 PHE A O 1
ATOM 682 N N . VAL A 1 95 ? 24.748 46.220 33.838 1.00 17.59 95 VAL A N 1
ATOM 683 C CA . VAL A 1 95 ? 25.279 45.148 33.015 1.00 18.61 95 VAL A CA 1
ATOM 684 C C . VAL A 1 95 ? 26.608 44.627 33.603 1.00 19.33 95 VAL A C 1
ATOM 685 O O . VAL A 1 95 ? 26.812 43.420 33.674 1.00 18.68 95 VAL A O 1
ATOM 689 N N . ARG A 1 96 ? 27.493 45.535 34.042 1.00 20.16 96 ARG A N 1
ATOM 690 C CA . ARG A 1 96 ? 28.761 45.138 34.662 1.00 21.05 96 ARG A CA 1
ATOM 691 C C . ARG A 1 96 ? 28.546 44.285 35.914 1.00 21.80 96 ARG A C 1
ATOM 692 O O . ARG A 1 96 ? 29.294 43.325 36.173 1.00 22.16 96 ARG A O 1
ATOM 700 N N . LYS A 1 97 ? 27.532 44.650 36.697 1.00 21.98 97 LYS A N 1
ATOM 701 C CA . LYS A 1 97 ? 27.296 44.000 37.973 1.00 22.65 97 LYS A CA 1
ATOM 702 C C . LYS A 1 97 ? 26.433 42.755 37.826 1.00 22.73 97 LYS A C 1
ATOM 703 O O . LYS A 1 97 ? 26.618 41.775 38.561 1.00 22.34 97 LYS A O 1
ATOM 709 N N . HIS A 1 98 ? 25.484 42.802 36.891 1.00 22.41 98 HIS A N 1
ATOM 710 C CA . HIS A 1 98 ? 24.554 41.692 36.691 1.00 22.50 98 HIS A CA 1
ATOM 711 C C . HIS A 1 98 ? 24.524 41.149 35.273 1.00 22.03 98 HIS A C 1
ATOM 712 O O . HIS A 1 98 ? 23.491 41.222 34.645 1.00 21.98 98 HIS A O 1
ATOM 719 N N . PRO A 1 99 ? 25.641 40.565 34.777 1.00 22.53 99 PRO A N 1
ATOM 720 C CA . PRO A 1 99 ? 25.680 40.130 33.369 1.00 23.01 99 PRO A CA 1
ATOM 721 C C . PRO A 1 99 ? 24.600 39.084 32.993 1.00 23.32 99 PRO A C 1
ATOM 722 O O . PRO A 1 99 ? 23.963 39.205 31.945 1.00 23.49 99 PRO A O 1
ATOM 726 N N . GLY A 1 100 ? 24.385 38.098 33.859 1.00 23.52 100 GLY A N 1
ATOM 727 C CA . GLY A 1 100 ? 23.419 37.037 33.610 1.00 23.15 100 GLY A CA 1
ATOM 728 C C . GLY A 1 100 ? 21.989 37.458 33.825 1.00 23.46 100 GLY A C 1
ATOM 729 O O . GLY A 1 100 ? 21.083 37.010 33.117 1.00 24.23 100 GLY A O 1
ATOM 730 N N . LEU A 1 101 ? 21.761 38.321 34.805 1.00 22.99 101 LEU A N 1
ATOM 731 C CA . LEU A 1 101 ? 20.433 38.886 34.989 1.00 22.34 101 LEU A CA 1
ATOM 732 C C . LEU A 1 101 ? 20.029 39.775 33.807 1.00 21.88 101 LEU A C 1
ATOM 733 O O . LEU A 1 101 ? 18.850 39.799 33.387 1.00 21.40 101 LEU A O 1
ATOM 738 N N . TYR A 1 102 ? 20.992 40.539 33.293 1.00 20.55 102 TYR A N 1
ATOM 739 C CA . TYR A 1 102 ? 20.720 41.395 32.150 1.00 20.28 102 TYR A CA 1
ATOM 740 C C . TYR A 1 102 ? 20.380 40.564 30.894 1.00 20.44 102 TYR A C 1
ATOM 741 O O . TYR A 1 102 ? 19.421 40.857 30.186 1.00 19.87 102 TYR A O 1
ATOM 750 N N . GLU A 1 103 ? 21.173 39.532 30.638 1.00 21.03 103 GLU A N 1
ATOM 751 C CA . GLU A 1 103 ? 20.893 38.557 29.578 1.00 22.61 103 GLU A CA 1
ATOM 752 C C . GLU A 1 103 ? 19.450 38.002 29.658 1.00 22.63 103 GLU A C 1
ATOM 753 O O . GLU A 1 103 ? 18.746 37.909 28.645 1.00 21.90 103 GLU A O 1
ATOM 759 N N . ALA A 1 104 ? 19.004 37.703 30.883 1.00 22.80 104 ALA A N 1
ATOM 760 C CA . ALA A 1 104 ? 17.638 37.189 31.159 1.00 22.93 104 ALA A CA 1
ATOM 761 C C . ALA A 1 104 ? 16.504 38.109 30.689 1.00 22.98 104 ALA A C 1
ATOM 762 O O . ALA A 1 104 ? 15.420 37.632 30.345 1.00 23.40 104 ALA A O 1
ATOM 764 N N . THR A 1 105 ? 16.754 39.415 30.665 1.00 22.50 105 THR A N 1
ATOM 765 C CA . THR A 1 105 ? 15.747 40.395 30.272 1.00 22.44 105 THR A CA 1
ATOM 766 C C . THR A 1 105 ? 15.378 40.340 28.782 1.00 22.62 105 THR A C 1
ATOM 767 O O . THR A 1 105 ? 14.401 40.979 28.359 1.00 21.66 105 THR A O 1
ATOM 771 N N . PHE A 1 106 ? 16.149 39.578 28.005 1.00 22.61 106 PHE A N 1
ATOM 772 C CA . PHE A 1 106 ? 15.910 39.453 26.563 1.00 23.47 106 PHE A CA 1
ATOM 773 C C . PHE A 1 106 ? 14.999 38.287 26.186 1.00 23.87 106 PHE A C 1
ATOM 774 O O . PHE A 1 106 ? 14.715 38.102 25.004 1.00 24.18 106 PHE A O 1
ATOM 782 N N . LEU A 1 107 ? 14.536 37.513 27.170 1.00 24.24 107 LEU A N 1
ATOM 783 C CA . LEU A 1 107 ? 13.581 36.430 26.893 1.00 25.01 107 LEU A CA 1
ATOM 784 C C . LEU A 1 107 ? 12.393 36.902 26.043 1.00 25.20 107 LEU A C 1
ATOM 785 O O . LEU A 1 107 ? 11.735 37.896 26.352 1.00 25.05 107 LEU A O 1
ATOM 790 N N . ARG A 1 108 ? 12.112 36.179 24.973 1.00 26.50 108 ARG A N 1
ATOM 791 C CA . ARG A 1 108 ? 10.976 36.527 24.133 1.00 27.77 108 ARG A CA 1
ATOM 792 C C . ARG A 1 108 ? 9.654 36.081 24.775 1.00 27.89 108 ARG A C 1
ATOM 793 O O . ARG A 1 108 ? 9.177 34.988 24.515 1.00 28.47 108 ARG A O 1
ATOM 801 N N . ASP A 1 109 ? 9.071 36.950 25.603 1.00 28.35 109 ASP A N 1
ATOM 802 C CA . ASP A 1 109 ? 7.837 36.664 26.345 1.00 28.84 109 ASP A CA 1
ATOM 803 C C . ASP A 1 109 ? 7.114 37.969 26.604 1.00 28.92 109 ASP A C 1
ATOM 804 O O . ASP A 1 109 ? 7.762 38.961 26.973 1.00 28.92 109 ASP A O 1
ATOM 809 N N . GLU A 1 110 ? 5.783 37.970 26.462 1.00 28.81 110 GLU A N 1
ATOM 810 C CA . GLU A 1 110 ? 5.005 39.209 26.598 1.00 29.02 110 GLU A CA 1
ATOM 811 C C . GLU A 1 110 ? 5.091 39.845 27.985 1.00 28.58 110 GLU A C 1
ATOM 812 O O . GLU A 1 110 ? 5.112 41.074 28.099 1.00 28.39 110 GLU A O 1
ATOM 818 N N . GLU A 1 111 ? 5.127 39.020 29.026 1.00 28.08 111 GLU A N 1
ATOM 819 C CA . GLU A 1 111 ? 5.231 39.531 30.386 1.00 28.44 111 GLU A CA 1
ATOM 820 C C . GLU A 1 111 ? 6.587 40.224 30.629 1.00 27.50 111 GLU A C 1
ATOM 821 O O . GLU A 1 111 ? 6.637 41.285 31.266 1.00 27.42 111 GLU A O 1
ATOM 827 N N . VAL A 1 112 ? 7.669 39.626 30.119 1.00 26.78 112 VAL A N 1
ATOM 828 C CA . VAL A 1 112 ? 9.025 40.225 30.160 1.00 26.32 112 VAL A CA 1
ATOM 829 C C . VAL A 1 112 ? 9.081 41.558 29.376 1.00 26.64 112 VAL A C 1
ATOM 830 O O . VAL A 1 112 ? 9.511 42.583 29.909 1.00 26.16 112 VAL A O 1
ATOM 834 N N . ARG A 1 113 ? 8.612 41.542 28.128 1.00 27.46 113 ARG A N 1
ATOM 835 C CA . ARG A 1 113 ? 8.494 42.760 27.322 1.00 28.56 113 ARG A CA 1
ATOM 836 C C . ARG A 1 113 ? 7.674 43.816 28.052 1.00 29.07 113 ARG A C 1
ATOM 837 O O . ARG A 1 113 ? 8.090 44.967 28.182 1.00 28.37 113 ARG A O 1
ATOM 845 N N . LYS A 1 114 ? 6.510 43.403 28.545 1.00 29.86 114 LYS A N 1
ATOM 846 C CA . LYS A 1 114 ? 5.595 44.304 29.213 1.00 31.13 114 LYS A CA 1
ATOM 847 C C . LYS A 1 114 ? 6.273 44.991 30.388 1.00 30.86 114 LYS A C 1
ATOM 848 O O . LYS A 1 114 ? 6.100 46.193 30.583 1.00 31.22 114 LYS A O 1
ATOM 854 N N . ALA A 1 115 ? 7.045 44.242 31.174 1.00 30.80 115 ALA A N 1
ATOM 855 C CA . ALA A 1 115 ? 7.720 44.845 32.318 1.00 30.75 115 ALA A CA 1
ATOM 856 C C . ALA A 1 115 ? 8.850 45.796 31.885 1.00 30.64 115 ALA A C 1
ATOM 857 O O . ALA A 1 115 ? 9.267 46.663 32.653 1.00 31.34 115 ALA A O 1
ATOM 859 N N . GLY A 1 116 ? 9.336 45.638 30.659 1.00 30.48 116 GLY A N 1
ATOM 860 C CA . GLY A 1 116 ? 10.359 46.532 30.099 1.00 30.21 116 GLY A CA 1
ATOM 861 C C . GLY A 1 116 ? 9.819 47.835 29.509 1.00 30.44 116 GLY A C 1
ATOM 862 O O . GLY A 1 116 ? 10.601 48.713 29.123 1.00 29.91 116 GLY A O 1
ATOM 863 N N . ASP A 1 117 ? 8.489 47.965 29.433 1.00 30.19 117 ASP A N 1
ATOM 864 C CA . ASP A 1 117 ? 7.853 49.203 28.947 1.00 30.33 117 ASP A CA 1
ATOM 865 C C . ASP A 1 117 ? 8.173 50.396 29.858 1.00 29.39 117 ASP A C 1
ATOM 866 O O . ASP A 1 117 ? 8.285 51.526 29.392 1.00 29.55 117 ASP A O 1
ATOM 871 N N . GLY A 1 118 ? 8.324 50.132 31.153 1.00 29.03 118 GLY A N 1
ATOM 872 C CA . GLY A 1 118 ? 8.640 51.168 32.143 1.00 28.23 118 GLY A CA 1
ATOM 873 C C . GLY A 1 118 ? 9.961 51.864 31.861 1.00 27.80 118 GLY A C 1
ATOM 874 O O . GLY A 1 118 ? 10.114 53.064 32.122 1.00 28.12 118 GLY A O 1
ATOM 875 N N . ILE A 1 119 ? 10.912 51.111 31.315 1.00 26.79 119 ILE A N 1
ATOM 876 C CA . ILE A 1 119 ? 12.206 51.662 30.920 1.00 25.79 119 ILE A CA 1
ATOM 877 C C . ILE A 1 119 ? 12.065 52.518 29.658 1.00 25.68 119 ILE A C 1
ATOM 878 O O . ILE A 1 119 ? 12.601 53.631 29.587 1.00 25.16 119 ILE A O 1
ATOM 883 N N . VAL A 1 120 ? 11.331 52.005 28.671 1.00 25.23 120 VAL A N 1
ATOM 884 C CA . VAL A 1 120 ? 11.094 52.753 27.433 1.00 25.09 120 VAL A CA 1
ATOM 885 C C . VAL A 1 120 ? 10.331 54.050 27.728 1.00 24.96 120 VAL A C 1
ATOM 886 O O . VAL A 1 120 ? 10.591 55.081 27.107 1.00 24.54 120 VAL A O 1
ATOM 890 N N . LYS A 1 121 ? 9.424 53.996 28.703 1.00 24.87 121 LYS A N 1
ATOM 891 C CA . LYS A 1 121 ? 8.623 55.151 29.096 1.00 25.53 121 LYS A CA 1
ATOM 892 C C . LYS A 1 121 ? 9.483 56.214 29.760 1.00 24.85 121 LYS A C 1
ATOM 893 O O . LYS A 1 121 ? 9.309 57.400 29.502 1.00 24.40 121 LYS A O 1
ATOM 899 N N . LEU A 1 122 ? 10.382 55.780 30.635 1.00 25.07 122 LEU A N 1
ATOM 900 C CA . LEU A 1 122 ? 11.349 56.670 31.284 1.00 25.50 122 LEU A CA 1
ATOM 901 C C . LEU A 1 122 ? 12.252 57.379 30.261 1.00 25.68 122 LEU A C 1
ATOM 902 O O . LEU A 1 122 ? 12.436 58.594 30.333 1.00 25.71 122 LEU A O 1
ATOM 907 N N . CYS A 1 123 ? 12.803 56.621 29.315 1.00 25.87 123 CYS A N 1
ATOM 908 C CA . CYS A 1 123 ? 13.682 57.177 28.280 1.00 26.33 123 CYS A CA 1
ATOM 909 C C . CYS A 1 123 ? 12.953 58.171 27.412 1.00 25.55 123 CYS A C 1
ATOM 910 O O . CYS A 1 123 ? 13.484 59.233 27.099 1.00 25.68 123 CYS A O 1
ATOM 913 N N . LEU A 1 124 ? 11.725 57.818 27.034 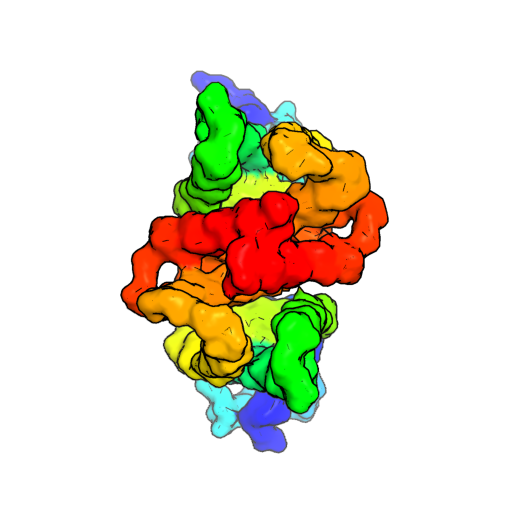1.00 25.61 124 LEU A N 1
ATOM 914 C CA . LEU A 1 124 ? 10.880 58.666 26.205 1.00 25.14 124 LEU A CA 1
ATOM 915 C C . LEU A 1 124 ? 10.590 60.012 26.872 1.00 25.46 124 LEU A C 1
ATOM 916 O O . LEU A 1 124 ? 10.647 61.047 26.220 1.00 25.30 124 LEU A O 1
ATOM 921 N N . GLN A 1 125 ? 10.299 59.980 28.171 1.00 25.80 125 GLN A N 1
ATOM 922 C CA . GLN A 1 125 ? 10.032 61.176 28.981 1.00 26.73 125 GLN A CA 1
ATOM 923 C C . GLN A 1 125 ? 11.226 62.141 29.057 1.00 26.26 125 GLN A C 1
ATOM 924 O O . GLN A 1 125 ? 11.057 63.369 29.046 1.00 25.89 125 GLN A O 1
ATOM 930 N N . VAL A 1 126 ? 12.432 61.588 29.138 1.00 25.95 126 VAL A N 1
ATOM 931 C CA . VAL A 1 126 ? 13.624 62.423 29.130 1.00 25.22 126 VAL A CA 1
ATOM 932 C C . VAL A 1 126 ? 13.874 62.983 27.726 1.00 25.27 126 VAL A C 1
ATOM 933 O O . VAL A 1 126 ? 14.233 64.145 27.578 1.00 25.30 126 VAL A O 1
ATOM 937 N N . LEU A 1 127 ? 13.673 62.156 26.700 1.00 25.54 127 LEU A N 1
ATOM 938 C CA . LEU A 1 127 ? 13.982 62.541 25.321 1.00 25.27 127 LEU A CA 1
ATOM 939 C C . LEU A 1 127 ? 12.989 63.591 24.816 1.00 25.84 127 LEU A C 1
ATOM 940 O O . LEU A 1 127 ? 13.317 64.413 23.966 1.00 25.03 127 LEU A O 1
ATOM 945 N N . GLN A 1 128 ? 11.781 63.574 25.371 1.00 26.30 128 GLN A N 1
ATOM 946 C CA . GLN A 1 128 ? 10.792 64.604 25.071 1.00 27.48 128 GLN A CA 1
ATOM 947 C C . GLN A 1 128 ? 11.177 65.987 25.628 1.00 27.52 128 GLN A C 1
ATOM 948 O O . GLN A 1 128 ? 10.663 67.004 25.149 1.00 27.75 128 GLN A O 1
ATOM 954 N N . GLN A 1 129 ? 12.076 66.027 26.620 1.00 27.45 129 GLN A N 1
ATOM 955 C CA . GLN A 1 129 ? 12.582 67.294 27.180 1.00 27.45 129 GLN A CA 1
ATOM 956 C C . GLN A 1 129 ? 13.418 68.057 26.155 1.00 27.49 129 GLN A C 1
ATOM 957 O O . GLN A 1 129 ? 13.524 69.282 26.226 1.00 28.10 129 GLN A O 1
ATOM 963 N N . TYR A 1 130 ? 13.990 67.334 25.193 1.00 27.11 130 TYR A N 1
ATOM 964 C CA . TYR A 1 130 ? 14.703 67.938 24.067 1.00 27.00 130 TYR A CA 1
ATOM 965 C C . TYR A 1 130 ? 13.750 68.404 22.958 1.00 27.90 130 TYR A C 1
ATOM 966 O O . TYR A 1 130 ? 14.186 68.822 21.877 1.00 27.68 130 TYR A O 1
ATOM 975 N N . GLY A 1 131 ? 12.452 68.335 23.235 1.00 29.01 131 GLY A N 1
ATOM 976 C CA . GLY A 1 131 ? 11.428 68.731 22.265 1.00 30.61 131 GLY A CA 1
ATOM 977 C C . GLY A 1 131 ? 11.175 67.685 21.184 1.00 31.77 131 GLY A C 1
ATOM 978 O O . GLY A 1 131 ? 10.732 68.030 20.077 1.00 31.72 131 GLY A O 1
ATOM 979 N N . LEU A 1 132 ? 11.474 66.418 21.489 1.00 32.17 132 LEU A N 1
ATOM 980 C CA . LEU A 1 132 ? 11.192 65.332 20.554 1.00 33.49 132 LEU A CA 1
ATOM 981 C C . LEU A 1 132 ? 9.788 64.793 20.797 1.00 33.88 132 LEU A C 1
ATOM 982 O O . LEU A 1 132 ? 9.374 64.586 21.932 1.00 33.57 132 LEU A O 1
ATOM 987 N N . GLU A 1 133 ? 9.070 64.547 19.713 1.00 35.01 133 GLU A N 1
ATOM 988 C CA . GLU A 1 133 ? 7.656 64.203 19.806 1.00 35.82 133 GLU A CA 1
ATOM 989 C C . GLU A 1 133 ? 7.265 62.897 19.107 1.00 35.56 133 GLU A C 1
ATOM 990 O O . GLU A 1 133 ? 7.667 62.646 17.970 1.00 35.72 133 GLU A O 1
ATOM 996 N N . GLY A 1 134 ? 6.487 62.073 19.813 1.00 35.04 134 GLY A N 1
ATOM 997 C CA . GLY A 1 134 ? 5.828 60.919 19.215 1.00 34.61 134 GLY A CA 1
ATOM 998 C C . GLY A 1 134 ? 6.753 59.917 18.554 1.00 34.26 134 GLY A C 1
ATOM 999 O O . GLY A 1 134 ? 7.607 59.329 19.215 1.00 34.26 134 GLY A O 1
ATOM 1000 N N . GLU A 1 135 ? 6.576 59.739 17.243 1.00 33.93 135 GLU A N 1
ATOM 1001 C CA . GLU A 1 135 ? 7.322 58.760 16.444 1.00 33.30 135 GLU A CA 1
ATOM 1002 C C . GLU A 1 135 ? 8.848 58.983 16.503 1.00 32.21 135 GLU A C 1
ATOM 1003 O O . GLU A 1 135 ? 9.578 58.063 16.864 1.00 32.42 135 GLU A O 1
ATOM 1009 N N . ASN A 1 136 ? 9.307 60.194 16.178 1.00 31.11 136 ASN A N 1
ATOM 1010 C CA A ASN A 1 136 ? 10.735 60.521 16.232 0.50 30.33 136 ASN A CA 1
ATOM 1011 C CA B ASN A 1 136 ? 10.730 60.573 16.247 0.50 30.36 136 ASN A CA 1
ATOM 1012 C C . ASN A 1 136 ? 11.361 60.385 17.634 1.00 29.90 136 ASN A C 1
ATOM 1013 O O . ASN A 1 136 ? 12.567 60.107 17.762 1.00 29.99 136 ASN A O 1
ATOM 1022 N N . ALA A 1 137 ? 10.550 60.579 18.673 1.00 28.40 137 ALA A N 1
ATOM 1023 C CA . ALA A 1 137 ? 10.983 60.397 20.050 1.00 26.78 137 ALA A CA 1
ATOM 1024 C C . ALA A 1 137 ? 11.146 58.908 20.295 1.00 25.75 137 ALA A C 1
ATOM 1025 O O . ALA A 1 137 ? 12.040 58.499 21.017 1.00 25.46 137 ALA A O 1
ATOM 1027 N N . LEU A 1 138 ? 10.286 58.114 19.661 1.00 24.86 138 LEU A N 1
ATOM 1028 C CA . LEU A 1 138 ? 10.326 56.660 19.751 1.00 24.14 138 LEU A CA 1
ATOM 1029 C C . LEU A 1 138 ? 11.562 56.092 19.036 1.00 23.22 138 LEU A C 1
ATOM 1030 O O . LEU A 1 138 ? 12.182 55.167 19.536 1.00 23.37 138 LEU A O 1
ATOM 1035 N N . HIS A 1 139 ? 11.905 56.637 17.875 1.00 22.42 139 HIS A N 1
ATOM 1036 C CA . HIS A 1 139 ? 13.128 56.255 17.189 1.00 22.20 139 HIS A CA 1
ATOM 1037 C C . HIS A 1 139 ? 14.330 56.529 18.088 1.00 21.64 139 HIS A C 1
ATOM 1038 O O . HIS A 1 139 ? 15.226 55.709 18.168 1.00 21.54 139 HIS A O 1
ATOM 1045 N N . ALA A 1 140 ? 14.329 57.679 18.766 1.00 20.69 140 ALA A N 1
ATOM 1046 C CA . ALA A 1 140 ? 15.404 58.043 19.687 1.00 19.87 140 ALA A CA 1
ATOM 1047 C C . ALA A 1 140 ? 15.545 57.120 20.894 1.00 19.62 140 ALA A C 1
ATOM 1048 O O . ALA A 1 140 ? 16.666 56.939 21.398 1.00 19.72 140 ALA A O 1
ATOM 1050 N N . THR A 1 141 ? 14.440 56.539 21.366 1.00 19.34 141 THR A N 1
ATOM 1051 C CA . THR A 1 141 ? 14.528 55.572 22.461 1.00 19.85 141 THR A CA 1
ATOM 1052 C C . THR A 1 141 ? 15.318 54.357 22.026 1.00 19.23 141 THR A C 1
ATOM 1053 O O . THR A 1 141 ? 16.122 53.851 22.792 1.00 18.61 141 THR A O 1
ATOM 1057 N N . ARG A 1 142 ? 15.080 53.903 20.793 1.00 19.01 142 ARG A N 1
ATOM 1058 C CA . ARG A 1 142 ? 15.809 52.762 20.220 1.00 19.19 142 ARG A CA 1
ATOM 1059 C C . ARG A 1 142 ? 17.279 53.073 20.137 1.00 18.29 142 ARG A C 1
ATOM 1060 O O . ARG A 1 142 ? 18.094 52.210 20.414 1.00 18.78 142 ARG A O 1
ATOM 1068 N N . GLY A 1 143 ? 17.603 54.292 19.731 1.00 17.88 143 GLY A N 1
ATOM 1069 C CA . GLY A 1 143 ? 18.992 54.740 19.618 1.00 17.85 143 GLY A CA 1
ATOM 1070 C C . GLY A 1 143 ? 19.730 54.739 20.934 1.00 18.00 143 GLY A C 1
ATOM 1071 O O . GLY A 1 143 ? 20.894 54.314 21.021 1.00 18.45 143 GLY A O 1
ATOM 1072 N N . PHE A 1 144 ? 19.057 55.226 21.965 1.00 17.90 144 PHE A N 1
ATOM 1073 C CA . PHE A 1 144 ? 19.644 55.306 23.293 1.00 18.33 144 PHE A CA 1
ATOM 1074 C C . PHE A 1 144 ? 19.874 53.902 23.861 1.00 18.10 144 PHE A C 1
ATOM 1075 O O . PHE A 1 144 ? 20.925 53.629 24.435 1.00 17.81 144 PHE A O 1
ATOM 1083 N N . ARG A 1 145 ? 18.891 53.019 23.685 1.00 17.64 145 ARG A N 1
ATOM 1084 C CA . ARG A 1 145 ? 19.033 51.623 24.098 1.00 18.01 145 ARG A CA 1
ATOM 1085 C C . ARG A 1 145 ? 20.132 50.930 23.336 1.00 16.60 145 ARG A C 1
ATOM 1086 O O . ARG A 1 145 ? 20.865 50.138 23.903 1.00 15.80 145 ARG A O 1
ATOM 1094 N N . SER A 1 146 ? 20.261 51.241 22.048 1.00 17.06 146 SER A N 1
ATOM 1095 C CA . SER A 1 146 ? 21.315 50.646 21.227 1.00 17.21 146 SER A CA 1
ATOM 1096 C C . SER A 1 146 ? 22.685 51.064 21.731 1.00 17.05 146 SER A C 1
ATOM 1097 O O . SER A 1 146 ? 23.608 50.254 21.797 1.00 17.92 146 SER A O 1
ATOM 1100 N N . ILE A 1 147 ? 22.815 52.334 22.096 1.00 17.33 147 I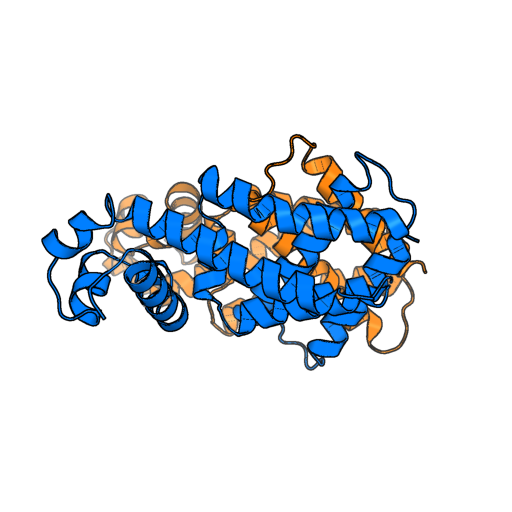LE A N 1
ATOM 1101 C CA . ILE A 1 147 ? 24.102 52.876 22.550 1.00 17.17 147 ILE A CA 1
ATOM 1102 C C . ILE A 1 147 ? 24.542 52.170 23.830 1.00 16.84 147 ILE A C 1
ATOM 1103 O O . ILE A 1 147 ? 25.691 51.690 23.936 1.00 16.43 147 ILE A O 1
ATOM 1108 N N . CYS A 1 148 ? 23.602 52.085 24.777 1.00 16.36 148 CYS A N 1
ATOM 1109 C CA . CYS A 1 148 ? 23.852 51.503 26.103 1.00 16.32 148 CYS A CA 1
ATOM 1110 C C . CYS A 1 148 ? 24.094 50.010 26.047 1.00 15.92 148 CYS A C 1
ATOM 1111 O O . CYS A 1 148 ? 25.025 49.491 26.684 1.00 16.15 148 CYS A O 1
ATOM 1114 N N . HIS A 1 149 ? 23.258 49.316 25.286 1.00 15.03 149 HIS A N 1
ATOM 1115 C CA . HIS A 1 149 ? 23.428 47.892 25.121 1.00 15.61 149 HIS A CA 1
ATOM 1116 C C . HIS A 1 149 ? 24.728 47.533 24.388 1.00 15.52 149 HIS A C 1
ATOM 1117 O O . HIS A 1 149 ? 25.429 46.578 24.774 1.00 15.59 149 HIS A O 1
ATOM 1124 N N . GLY A 1 150 ? 25.016 48.272 23.313 1.00 15.43 150 GLY A N 1
ATOM 1125 C CA . GLY A 1 150 ? 26.192 48.032 22.471 1.00 15.31 150 GLY A CA 1
ATOM 1126 C C . GLY A 1 150 ? 27.478 48.290 23.200 1.00 16.05 150 GLY A C 1
ATOM 1127 O O . GLY A 1 150 ? 28.386 47.468 23.165 1.00 15.99 150 GLY A O 1
ATOM 1128 N N . PHE A 1 151 ? 27.561 49.437 23.874 1.00 16.32 151 PHE A N 1
ATOM 1129 C CA . PHE A 1 151 ? 28.740 49.746 24.679 1.00 16.67 151 PHE A CA 1
ATOM 1130 C C . PHE A 1 151 ? 28.998 48.690 25.777 1.00 16.68 151 PHE A C 1
ATOM 1131 O O . PHE A 1 151 ? 30.110 48.184 25.918 1.00 16.33 151 PHE A O 1
ATOM 1139 N N . ALA A 1 152 ? 27.973 48.404 26.565 1.00 15.85 152 ALA A N 1
ATOM 1140 C CA . ALA A 1 152 ? 28.087 47.447 27.658 1.00 16.83 152 ALA A CA 1
ATOM 1141 C C . ALA A 1 152 ? 28.443 46.031 27.163 1.00 17.06 152 ALA A C 1
ATOM 1142 O O . ALA A 1 152 ? 29.309 45.374 27.735 1.00 17.55 152 ALA A O 1
ATOM 1144 N N . SER A 1 153 ? 27.766 45.586 26.108 1.00 17.11 153 SER A N 1
ATOM 1145 C CA . SER A 1 153 ? 27.979 44.285 25.476 1.00 18.43 153 SER A CA 1
ATOM 1146 C C . SER A 1 153 ? 29.403 44.097 24.924 1.00 19.04 153 SER A C 1
ATOM 1147 O O . SER A 1 153 ? 30.024 43.022 25.099 1.00 18.75 153 SER A O 1
ATOM 1150 N N . ILE A 1 154 ? 29.926 45.132 24.268 1.00 19.37 154 ILE A N 1
ATOM 1151 C CA . ILE A 1 154 ? 31.300 45.105 23.790 1.00 20.23 154 ILE A CA 1
ATOM 1152 C C . ILE A 1 154 ? 32.305 45.103 24.963 1.00 21.76 154 ILE A C 1
ATOM 1153 O O . ILE A 1 154 ? 33.303 44.343 24.944 1.00 21.85 154 ILE A O 1
ATOM 1158 N N . GLU A 1 155 ? 32.059 45.950 25.965 1.00 22.38 155 GLU A N 1
ATOM 1159 C CA . GLU A 1 155 ? 32.951 46.018 27.149 1.00 24.07 155 GLU A CA 1
ATOM 1160 C C . GLU A 1 155 ? 33.076 44.658 27.830 1.00 23.92 155 GLU A C 1
ATOM 1161 O O . GLU A 1 155 ? 34.171 44.206 28.164 1.00 23.31 155 GLU A O 1
ATOM 1167 N N . GLN A 1 156 ? 31.921 44.036 28.040 1.00 24.50 156 GLN A N 1
ATOM 1168 C CA . GLN A 1 156 ? 31.790 42.723 28.661 1.00 24.96 156 GLN A CA 1
ATOM 1169 C C . GLN A 1 156 ? 32.525 41.605 27.902 1.00 25.46 156 GLN A C 1
ATOM 1170 O O . GLN A 1 156 ? 33.068 40.677 28.516 1.00 25.20 156 GLN A O 1
ATOM 1176 N N . GLN A 1 157 ? 32.534 41.692 26.569 1.00 25.28 157 GLN A N 1
ATOM 1177 C CA . GLN A 1 157 ? 33.185 40.682 25.733 1.00 25.31 157 GLN A CA 1
ATOM 1178 C C . GLN A 1 157 ? 34.695 40.945 25.645 1.00 24.56 157 GLN A C 1
ATOM 1179 O O . GLN A 1 157 ? 35.439 40.127 25.110 1.00 24.26 157 GLN A O 1
ATOM 1185 N N . GLY A 1 158 ? 35.125 42.092 26.176 1.00 24.24 158 GLY A N 1
ATOM 1186 C CA . GLY A 1 158 ? 36.511 42.544 26.115 1.00 23.58 158 GLY A CA 1
ATOM 1187 C C . GLY A 1 158 ? 36.930 43.146 24.773 1.00 23.53 158 GLY A C 1
ATOM 1188 O O . GLY A 1 158 ? 38.105 43.106 24.437 1.00 23.48 158 GLY A O 1
ATOM 1189 N N . GLY A 1 159 ? 35.987 43.727 24.028 1.00 22.72 159 GLY A N 1
ATOM 1190 C CA . GLY A 1 159 ? 36.239 44.193 22.657 1.00 22.64 159 GLY A CA 1
ATOM 1191 C C . GLY A 1 159 ? 36.769 45.609 22.501 1.00 23.29 159 GLY A C 1
ATOM 1192 O O . GLY A 1 159 ? 36.990 46.076 21.373 1.00 22.90 159 GLY A O 1
ATOM 1193 N N . PHE A 1 160 ? 36.958 46.302 23.624 1.00 23.42 160 PHE A N 1
ATOM 1194 C CA . PHE A 1 160 ? 37.531 47.642 23.628 1.00 24.19 160 PHE A CA 1
ATOM 1195 C C . PHE A 1 160 ? 39.034 47.611 23.970 1.00 25.26 160 PHE A C 1
ATOM 1196 O O . PHE A 1 160 ? 39.427 47.824 25.125 1.00 25.53 160 PHE A O 1
ATOM 1204 N N . GLY A 1 161 ? 39.866 47.358 22.964 1.00 26.03 161 GLY A N 1
ATOM 1205 C CA . GLY A 1 161 ? 41.301 47.173 23.163 1.00 26.91 161 GLY A CA 1
ATOM 1206 C C . GLY A 1 161 ? 42.096 48.459 23.287 1.00 27.82 161 GLY A C 1
ATOM 1207 O O . GLY A 1 161 ? 43.169 48.464 23.883 1.00 28.32 161 GLY A O 1
ATOM 1208 N N . LEU A 1 162 ? 41.587 49.546 22.709 1.00 28.28 162 LEU A N 1
ATOM 1209 C CA . LEU A 1 162 ? 42.250 50.856 22.764 1.00 28.72 162 LEU A CA 1
ATOM 1210 C C . LEU A 1 162 ? 42.571 51.293 24.198 1.00 28.89 162 LEU A C 1
ATOM 1211 O O . LEU A 1 162 ? 41.783 51.057 25.103 1.00 28.86 162 LEU A O 1
ATOM 1216 N N . PRO A 1 163 ? 43.736 51.937 24.405 1.00 29.24 163 PRO A N 1
ATOM 1217 C CA . PRO A 1 163 ? 44.137 52.340 25.751 1.00 29.07 163 PRO A CA 1
ATOM 1218 C C . PRO A 1 163 ? 43.439 53.664 26.099 1.00 28.86 163 PRO A C 1
ATOM 1219 O O . PRO A 1 163 ? 44.088 54.671 26.427 1.00 29.12 163 PRO A O 1
ATOM 1223 N N . LEU A 1 164 ? 42.116 53.645 25.963 1.00 27.63 164 LEU A N 1
ATOM 1224 C CA . LEU A 1 164 ? 41.268 54.766 26.289 1.00 27.07 164 LEU A CA 1
ATOM 1225 C C . LEU A 1 164 ? 40.456 54.416 27.528 1.00 25.73 164 LEU A C 1
ATOM 1226 O O . LEU A 1 164 ? 40.070 53.271 27.740 1.00 25.12 164 LEU A O 1
ATOM 1231 N N . ASP A 1 165 ? 40.209 55.428 28.340 1.00 25.00 165 ASP A N 1
ATOM 1232 C CA . ASP A 1 165 ? 39.382 55.294 29.518 1.00 24.38 165 ASP A CA 1
ATOM 1233 C C . ASP A 1 165 ? 37.926 55.015 29.106 1.00 23.57 165 ASP A C 1
ATOM 1234 O O . ASP A 1 165 ? 37.334 55.789 28.369 1.00 22.26 165 ASP A O 1
ATOM 1239 N N . LEU A 1 166 ? 37.389 53.893 29.572 1.00 23.29 166 LEU A N 1
ATOM 1240 C CA . LEU A 1 166 ? 36.024 53.468 29.248 1.00 23.46 166 LEU A CA 1
ATOM 1241 C C . LEU A 1 166 ? 34.932 54.413 29.737 1.00 22.86 166 LEU A C 1
ATOM 1242 O O . LEU A 1 166 ? 33.985 54.640 29.008 1.00 23.19 166 LEU A O 1
ATOM 1247 N N . ASP A 1 167 ? 35.050 54.947 30.960 1.00 22.55 167 ASP A N 1
ATOM 1248 C CA . ASP A 1 167 ? 34.117 55.976 31.467 1.00 22.08 167 ASP A CA 1
ATOM 1249 C C . ASP A 1 167 ? 34.056 57.204 30.543 1.00 21.51 167 ASP A C 1
ATOM 1250 O O . ASP A 1 167 ? 32.987 57.746 30.290 1.00 21.05 167 ASP A O 1
ATOM 1255 N N . ILE A 1 168 ? 35.212 57.651 30.062 1.00 20.85 168 ILE A N 1
ATOM 1256 C CA . ILE A 1 168 ? 35.271 58.784 29.125 1.00 20.39 168 ILE A CA 1
ATOM 1257 C C . ILE A 1 168 ? 34.591 58.430 27.791 1.00 19.92 168 ILE A C 1
ATOM 1258 O O . ILE A 1 168 ? 33.707 59.151 27.341 1.00 20.48 168 ILE A O 1
ATOM 1263 N N . SER A 1 169 ? 34.980 57.312 27.181 1.00 19.57 169 SER A N 1
ATOM 1264 C CA . SER A 1 169 ? 34.389 56.894 25.895 1.00 19.67 169 SER A CA 1
ATOM 1265 C C . SER A 1 169 ? 32.866 56.825 25.926 1.00 18.79 169 SER A C 1
ATOM 1266 O O . SER A 1 169 ? 32.195 57.253 24.958 1.00 18.75 169 SER A O 1
ATOM 1269 N N . LEU A 1 170 ? 32.324 56.250 27.006 1.00 17.44 170 LEU A N 1
ATOM 1270 C CA . LEU A 1 170 ? 30.868 56.082 27.108 1.00 16.50 170 LEU A CA 1
ATOM 1271 C C . LEU A 1 170 ? 30.197 57.448 27.105 1.00 16.02 170 LEU A C 1
ATOM 1272 O O . LEU A 1 170 ? 29.210 57.651 26.428 1.00 15.86 170 LEU A O 1
ATOM 1277 N N . HIS A 1 171 ? 30.758 58.385 27.856 1.00 16.08 171 HIS A N 1
ATOM 1278 C CA . HIS A 1 171 ? 30.104 59.669 28.046 1.00 16.09 171 HIS A CA 1
ATOM 1279 C C . HIS A 1 171 ? 30.338 60.632 26.910 1.00 16.18 171 HIS A C 1
ATOM 1280 O O . HIS A 1 171 ? 29.475 61.460 26.644 1.00 16.47 171 HIS A O 1
ATOM 1287 N N . VAL A 1 172 ? 31.477 60.483 26.220 1.00 16.05 172 VAL A N 1
ATOM 1288 C CA . VAL A 1 172 ? 31.730 61.149 24.935 1.00 16.35 172 VAL A CA 1
ATOM 1289 C C . VAL A 1 172 ? 30.678 60.702 23.882 1.00 15.98 172 VAL A C 1
ATOM 1290 O O . VAL A 1 172 ? 30.094 61.526 23.188 1.00 15.72 172 VAL A O 1
ATOM 1294 N N . LEU A 1 173 ? 30.434 59.399 23.780 1.00 16.21 173 LEU A N 1
ATOM 1295 C CA . LEU A 1 173 ? 29.327 58.889 22.967 1.00 16.38 173 LEU A CA 1
ATOM 1296 C C . LEU A 1 173 ? 27.973 59.502 23.412 1.00 16.90 173 LEU A C 1
ATOM 1297 O O . LEU A 1 173 ? 27.204 59.984 22.573 1.00 17.79 173 LEU A O 1
ATOM 1302 N N . LEU A 1 174 ? 27.685 59.496 24.716 1.00 16.36 174 LEU A N 1
ATOM 1303 C CA . LEU A 1 174 ? 26.469 60.143 25.205 1.00 16.96 174 LEU A CA 1
ATOM 1304 C C . LEU A 1 174 ? 26.394 61.621 24.809 1.00 16.65 174 LEU A C 1
ATOM 1305 O O . LEU A 1 174 ? 25.348 62.077 24.332 1.00 16.07 174 LEU A O 1
ATOM 1310 N N . GLU A 1 175 ? 27.505 62.346 24.945 1.00 16.40 175 GLU A N 1
ATOM 1311 C CA . GLU A 1 175 ? 27.562 63.757 24.521 1.00 17.57 175 GLU A CA 1
ATOM 1312 C C . GLU A 1 175 ? 27.211 63.915 23.048 1.00 16.57 175 GLU A C 1
ATOM 1313 O O . GLU A 1 175 ? 26.521 64.831 22.673 1.00 16.06 175 GLU A O 1
ATOM 1319 N N . THR A 1 176 ? 27.732 63.023 22.216 1.00 17.27 176 THR A N 1
ATOM 1320 C CA . THR A 1 176 ? 27.564 63.113 20.765 1.00 17.40 176 THR A CA 1
ATOM 1321 C C . THR A 1 176 ? 26.112 62.872 20.383 1.00 17.51 176 THR A C 1
ATOM 1322 O O . THR A 1 176 ? 25.539 63.625 19.606 1.00 17.82 176 THR A O 1
ATOM 1326 N N . PHE A 1 177 ? 25.537 61.813 20.937 1.00 18.07 177 PHE A N 1
ATOM 1327 C CA . PHE A 1 177 ? 24.112 61.524 20.835 1.00 18.50 177 PHE A CA 1
ATOM 1328 C C . PHE A 1 177 ? 23.255 62.732 21.243 1.00 18.82 177 PHE A C 1
ATOM 1329 O O . PHE A 1 177 ? 22.389 63.152 20.482 1.00 19.20 177 PHE A O 1
ATOM 1337 N N . ILE A 1 178 ? 23.499 63.292 22.430 1.00 19.72 178 ILE A N 1
ATOM 1338 C CA . ILE A 1 178 ? 22.755 64.469 22.920 1.00 20.61 178 ILE A CA 1
ATOM 1339 C C . ILE A 1 178 ? 22.876 65.659 21.946 1.00 21.19 178 ILE A C 1
ATOM 1340 O O . ILE A 1 178 ? 21.874 66.257 21.578 1.00 20.87 178 ILE A O 1
ATOM 1345 N N . LYS A 1 179 ? 24.095 65.968 21.498 1.00 21.58 179 LYS A N 1
ATOM 1346 C CA . LYS A 1 179 ? 24.292 67.034 20.511 1.00 22.66 179 LYS A CA 1
ATOM 1347 C C . LYS A 1 179 ? 23.474 66.786 19.239 1.00 22.74 179 LYS A C 1
ATOM 1348 O O . LYS A 1 179 ? 22.939 67.714 18.657 1.00 22.37 179 LYS A O 1
ATOM 1354 N N . GLY A 1 180 ? 23.388 65.529 18.817 1.00 23.88 180 GLY A N 1
ATOM 1355 C CA . GLY A 1 180 ? 22.654 65.160 17.609 1.00 25.08 180 GLY A CA 1
ATOM 1356 C C . GLY A 1 180 ? 21.142 65.260 17.729 1.00 26.51 180 GLY A C 1
ATOM 1357 O O . GLY A 1 180 ? 20.448 65.336 16.731 1.00 26.61 180 GLY A O 1
ATOM 1358 N N . LEU A 1 181 ? 20.632 65.223 18.951 1.00 28.99 181 LEU A N 1
ATOM 1359 C CA . LEU A 1 181 ? 19.224 65.470 19.227 1.00 31.46 181 LEU A CA 1
ATOM 1360 C C . LEU A 1 181 ? 18.956 66.985 19.156 1.00 33.73 181 LEU A C 1
ATOM 1361 O O . LEU A 1 181 ? 17.979 67.415 18.551 1.00 34.26 181 LEU A O 1
ATOM 1366 N N . ARG A 1 182 ? 19.863 67.768 19.753 1.00 36.18 182 ARG A N 1
ATOM 1367 C CA . ARG A 1 182 ? 19.686 69.207 19.995 1.00 38.65 182 ARG A CA 1
ATOM 1368 C C . ARG A 1 182 ? 19.681 70.058 18.717 1.00 39.23 182 ARG A C 1
ATOM 1369 O O . ARG A 1 182 ? 20.114 69.608 17.646 1.00 40.91 182 ARG A O 1
ATOM 1377 N N . LEU B 1 8 ? 40.942 19.524 -0.275 1.00 29.55 8 LEU B N 1
ATOM 1378 C CA . LEU B 1 8 ? 40.742 19.976 1.125 1.00 29.05 8 LEU B CA 1
ATOM 1379 C C . LEU B 1 8 ? 41.811 20.996 1.524 1.00 28.58 8 LEU B C 1
ATOM 1380 O O . LEU B 1 8 ? 43.015 20.731 1.431 1.00 28.32 8 LEU B O 1
ATOM 1385 N N . THR B 1 9 ? 41.361 22.173 1.944 1.00 27.90 9 THR B N 1
ATOM 1386 C CA . THR B 1 9 ? 42.255 23.202 2.460 1.00 27.55 9 THR B CA 1
ATOM 1387 C C . THR B 1 9 ? 41.668 23.720 3.753 1.00 27.19 9 THR B C 1
ATOM 1388 O O . THR B 1 9 ? 40.502 23.485 4.032 1.00 26.89 9 THR B O 1
ATOM 1392 N N . LEU B 1 10 ? 42.472 24.436 4.533 1.00 27.44 10 LEU B N 1
ATOM 1393 C CA . LEU B 1 10 ? 41.968 25.176 5.685 1.00 27.57 10 LEU B CA 1
ATOM 1394 C C . LEU B 1 10 ? 40.798 26.110 5.302 1.00 27.90 10 LEU B C 1
ATOM 1395 O O . LEU B 1 10 ? 39.83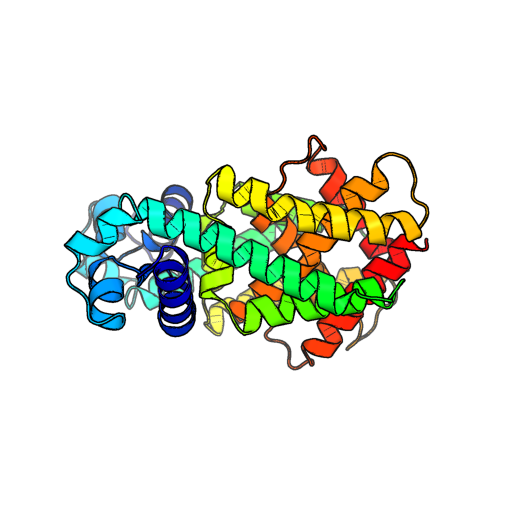5 26.249 6.066 1.00 27.92 10 LEU B O 1
ATOM 1400 N N . GLN B 1 11 ? 40.869 26.726 4.119 1.00 28.08 11 GLN B N 1
ATOM 1401 C CA . GLN B 1 11 ? 39.821 27.634 3.661 1.00 27.90 11 GLN B CA 1
ATOM 1402 C C . GLN B 1 11 ? 38.483 26.953 3.468 1.00 27.24 11 GLN B C 1
ATOM 1403 O O . GLN B 1 11 ? 37.463 27.490 3.893 1.00 26.91 11 GLN B O 1
ATOM 1409 N N . LYS B 1 12 ? 38.485 25.785 2.821 1.00 26.96 12 LYS B N 1
ATOM 1410 C CA . LYS B 1 12 ? 37.261 25.012 2.608 1.00 26.73 12 LYS B CA 1
ATOM 1411 C C . LYS B 1 12 ? 36.634 24.618 3.922 1.00 26.16 12 LYS B C 1
ATOM 1412 O O . LYS B 1 12 ? 35.410 24.667 4.072 1.00 26.38 12 LYS B O 1
ATOM 1418 N N . ILE B 1 13 ? 37.482 24.207 4.862 1.00 25.21 13 ILE B N 1
ATOM 1419 C CA . ILE B 1 13 ? 37.040 23.771 6.176 1.00 24.99 13 ILE B CA 1
ATOM 1420 C C . ILE B 1 13 ? 36.324 24.928 6.858 1.00 24.78 13 ILE B C 1
ATOM 1421 O O . ILE B 1 13 ? 35.215 24.769 7.365 1.00 24.58 13 ILE B O 1
ATOM 1426 N N . VAL B 1 14 ? 36.961 26.095 6.817 1.00 25.31 14 VAL B N 1
ATOM 1427 C CA . VAL B 1 14 ? 36.454 27.297 7.448 1.00 25.57 14 VAL B CA 1
ATOM 1428 C C . VAL B 1 14 ? 35.155 27.815 6.806 1.00 26.05 14 VAL B C 1
ATOM 1429 O O . VAL B 1 14 ? 34.245 28.242 7.532 1.00 26.46 14 VAL B O 1
ATOM 1433 N N . GLU B 1 15 ? 35.062 27.748 5.472 1.00 25.96 15 GLU B N 1
ATOM 1434 C CA . GLU B 1 15 ? 33.839 28.131 4.744 1.00 26.48 15 GLU B CA 1
ATOM 1435 C C . GLU B 1 15 ? 32.660 27.211 5.054 1.00 25.66 15 GLU B C 1
ATOM 1436 O O . GLU B 1 15 ? 31.526 27.665 5.148 1.00 25.42 15 GLU B O 1
ATOM 1442 N N . THR B 1 16 ? 32.942 25.920 5.204 1.00 25.11 16 THR B N 1
ATOM 1443 C CA . THR B 1 16 ? 31.967 24.960 5.693 1.00 24.66 16 THR B CA 1
ATOM 1444 C C . THR B 1 16 ? 31.528 25.270 7.132 1.00 24.41 16 THR B C 1
ATOM 1445 O O . THR B 1 16 ? 30.331 25.219 7.441 1.00 24.19 16 THR B O 1
ATOM 1449 N N . ALA B 1 17 ? 32.486 25.583 8.011 1.00 23.78 17 ALA B N 1
ATOM 1450 C CA . ALA B 1 17 ? 32.163 25.920 9.401 1.00 23.59 17 ALA B CA 1
ATOM 1451 C C . ALA B 1 17 ? 31.209 27.101 9.417 1.00 23.57 17 ALA B C 1
ATOM 1452 O O . ALA B 1 17 ? 30.265 27.133 10.215 1.00 24.01 17 ALA B O 1
ATOM 1454 N N . ALA B 1 18 ? 31.448 28.050 8.509 1.00 23.77 18 ALA B N 1
ATOM 1455 C CA . ALA B 1 18 ? 30.628 29.262 8.400 1.00 24.13 18 ALA B CA 1
ATOM 1456 C C . ALA B 1 18 ? 29.161 28.964 8.039 1.00 24.16 18 ALA B C 1
ATOM 1457 O O . ALA B 1 18 ? 28.250 29.513 8.659 1.00 24.33 18 ALA B O 1
ATOM 1459 N N . GLU B 1 19 ? 28.934 28.094 7.056 1.00 24.42 19 GLU B N 1
ATOM 1460 C CA . GLU B 1 19 ? 27.568 27.736 6.655 1.00 25.02 19 GLU B CA 1
ATOM 1461 C C . GLU B 1 19 ? 26.828 26.953 7.730 1.00 24.93 19 GLU B C 1
ATOM 1462 O O . GLU B 1 19 ? 25.654 27.214 7.995 1.00 24.54 19 GLU B O 1
ATOM 1468 N N . ILE B 1 20 ? 27.538 26.033 8.383 1.00 24.65 20 ILE B N 1
ATOM 1469 C CA . ILE B 1 20 ? 26.979 25.306 9.506 1.00 24.85 20 ILE B CA 1
ATOM 1470 C C . ILE B 1 20 ? 26.573 26.277 10.599 1.00 24.80 20 ILE B C 1
ATOM 1471 O O . ILE B 1 20 ? 25.456 26.193 11.100 1.00 25.00 20 ILE B O 1
ATOM 1476 N N . ALA B 1 21 ? 27.473 27.209 10.928 1.00 25.19 21 ALA B N 1
ATOM 1477 C CA . ALA B 1 21 ? 27.291 28.176 12.028 1.00 25.51 21 ALA B CA 1
ATOM 1478 C C . ALA B 1 21 ? 26.082 29.086 11.842 1.00 25.90 21 ALA B C 1
ATOM 1479 O O . ALA B 1 21 ? 25.312 29.287 12.779 1.00 25.73 21 ALA B O 1
ATOM 1481 N N . ASP B 1 22 ? 25.915 29.610 10.630 1.00 26.60 22 ASP B N 1
ATOM 1482 C CA . ASP B 1 22 ? 24.783 30.483 10.301 1.00 28.22 22 ASP B CA 1
ATOM 1483 C C . ASP B 1 22 ? 23.437 29.748 10.301 1.00 28.90 22 ASP B C 1
ATOM 1484 O O . ASP B 1 22 ? 22.448 30.246 10.854 1.00 29.25 22 ASP B O 1
ATOM 1489 N N . ALA B 1 23 ? 23.408 28.564 9.694 1.00 29.59 23 ALA B N 1
ATOM 1490 C CA . ALA B 1 23 ? 22.175 27.784 9.607 1.00 30.08 23 ALA B CA 1
ATOM 1491 C C . ALA B 1 23 ? 21.784 27.151 10.948 1.00 30.73 23 ALA B C 1
ATOM 1492 O O . ALA B 1 23 ? 20.611 27.167 11.325 1.00 30.92 23 ALA B O 1
ATOM 1494 N N . ASN B 1 24 ? 22.767 26.612 11.672 1.00 30.96 24 ASN B N 1
ATOM 1495 C CA . ASN B 1 24 ? 22.474 25.755 12.828 1.00 31.12 24 ASN B CA 1
ATOM 1496 C C . ASN B 1 24 ? 22.937 26.248 14.201 1.00 30.68 24 ASN B C 1
ATOM 1497 O O . ASN B 1 24 ? 22.565 25.667 15.214 1.00 31.03 24 ASN B O 1
ATOM 1502 N N . GLY B 1 25 ? 23.718 27.325 14.231 1.00 30.08 25 GLY B N 1
ATOM 1503 C CA . GLY B 1 25 ? 24.312 27.827 15.465 1.00 29.49 25 GLY B CA 1
ATOM 1504 C C . GLY B 1 25 ? 25.777 27.455 15.491 1.00 29.43 25 GLY B C 1
ATOM 1505 O O . GLY B 1 25 ? 26.147 26.369 15.055 1.00 29.27 25 GLY B O 1
ATOM 1506 N N . VAL B 1 26 ? 26.614 28.355 16.000 1.00 29.76 26 VAL B N 1
ATOM 1507 C CA . VAL B 1 26 ? 28.054 28.141 16.018 1.00 30.23 26 VAL B CA 1
ATOM 1508 C C . VAL B 1 26 ? 28.420 26.934 16.908 1.00 30.29 26 VAL B C 1
ATOM 1509 O O . VAL B 1 26 ? 29.376 26.218 16.633 1.00 29.75 26 VAL B O 1
ATOM 1513 N N . GLN B 1 27 ? 27.622 26.696 17.947 1.00 30.82 27 GLN B N 1
ATOM 1514 C CA . GLN B 1 27 ? 27.812 25.537 18.836 1.00 31.68 27 GLN B CA 1
ATOM 1515 C C . GLN B 1 27 ? 27.613 24.184 18.132 1.00 31.50 27 GLN B C 1
ATOM 1516 O O . GLN B 1 27 ? 28.022 23.147 18.651 1.00 32.31 27 GLN B O 1
ATOM 1522 N N . GLU B 1 28 ? 27.017 24.211 16.942 1.00 31.05 28 GLU B N 1
ATOM 1523 C CA . GLU B 1 28 ? 26.830 23.025 16.099 1.00 30.83 28 GLU B CA 1
ATOM 1524 C C . GLU B 1 28 ? 28.061 22.694 15.242 1.00 29.73 28 GLU B C 1
ATOM 1525 O O . GLU B 1 28 ? 28.099 21.655 14.571 1.00 29.05 28 GLU B O 1
ATOM 1531 N N . VAL B 1 29 ? 29.059 23.575 15.235 1.00 28.45 29 VAL B N 1
ATOM 1532 C CA . VAL B 1 29 ? 30.287 23.269 14.509 1.00 27.60 29 VAL B CA 1
ATOM 1533 C C . VAL B 1 29 ? 31.125 22.239 15.287 1.00 27.24 29 VAL B C 1
ATOM 1534 O O . VAL B 1 29 ? 31.572 22.504 16.404 1.00 27.58 29 VAL B O 1
ATOM 1538 N N . THR B 1 30 ? 31.271 21.046 14.710 1.00 26.73 30 THR B N 1
ATOM 1539 C CA . THR B 1 30 ? 32.141 19.996 15.264 1.00 26.56 30 THR B CA 1
ATOM 1540 C C . THR B 1 30 ? 32.983 19.416 14.128 1.00 25.74 30 THR B C 1
ATOM 1541 O O . THR B 1 30 ? 32.617 19.568 12.966 1.00 25.54 30 THR B O 1
ATOM 1545 N N . LEU B 1 31 ? 34.095 18.745 14.447 1.00 25.25 31 LEU B N 1
ATOM 1546 C CA . LEU B 1 31 ? 34.880 18.046 13.419 1.00 25.16 31 LEU B CA 1
ATOM 1547 C C . LEU B 1 31 ? 34.078 16.970 12.686 1.00 25.28 31 LEU B C 1
ATOM 1548 O O . LEU B 1 31 ? 34.217 16.795 11.475 1.00 25.05 31 LEU B O 1
ATOM 1553 N N . ALA B 1 32 ? 33.248 16.241 13.424 1.00 26.13 32 ALA B N 1
ATOM 1554 C CA . ALA B 1 32 ? 32.349 15.232 12.832 1.00 26.54 32 ALA B CA 1
ATOM 1555 C C . ALA B 1 32 ? 31.374 15.878 11.862 1.00 26.87 32 ALA B C 1
ATOM 1556 O O . ALA B 1 32 ? 31.245 15.428 10.726 1.00 27.16 32 ALA B O 1
ATOM 1558 N N . SER B 1 33 ? 30.707 16.953 12.286 1.00 27.29 33 SER B N 1
ATOM 1559 C CA . SER B 1 33 ? 29.787 17.645 11.365 1.00 27.55 33 SER B CA 1
ATOM 1560 C C . SER B 1 33 ? 30.517 18.214 10.141 1.00 27.14 33 SER B C 1
ATOM 1561 O O . SER B 1 33 ? 30.027 18.084 9.022 1.00 27.34 33 SER B O 1
ATOM 1564 N N . LEU B 1 34 ? 31.699 18.797 10.332 1.00 27.04 34 LEU B N 1
ATOM 1565 C CA . LEU B 1 34 ? 32.511 19.261 9.186 1.00 26.53 34 LEU B CA 1
ATOM 1566 C C . LEU B 1 34 ? 32.905 18.156 8.214 1.00 27.02 34 LEU B C 1
ATOM 1567 O O . LEU B 1 34 ? 32.775 18.315 7.000 1.00 26.87 34 LEU B O 1
ATOM 1572 N N . ALA B 1 35 ? 33.422 17.052 8.752 1.00 27.63 35 ALA B N 1
ATOM 1573 C CA . ALA B 1 35 ? 33.822 15.902 7.958 1.00 28.82 35 ALA B CA 1
ATOM 1574 C C . ALA B 1 35 ? 32.616 15.322 7.242 1.00 29.64 35 ALA B C 1
ATOM 1575 O O . ALA B 1 35 ? 32.667 15.051 6.047 1.00 29.27 35 ALA B O 1
ATOM 1577 N N . GLN B 1 36 ? 31.528 15.147 7.986 1.00 31.10 36 GLN B N 1
ATOM 1578 C CA . GLN B 1 36 ? 30.266 14.649 7.432 1.00 33.08 36 GLN B CA 1
ATOM 1579 C C . GLN B 1 36 ? 29.831 15.509 6.234 1.00 33.65 36 GLN B C 1
ATOM 1580 O O . GLN B 1 36 ? 29.544 14.976 5.151 1.00 34.10 36 GLN B O 1
ATOM 1586 N N . THR B 1 37 ? 29.843 16.834 6.418 1.00 33.87 37 THR B N 1
ATOM 1587 C CA . THR B 1 37 ? 29.393 17.796 5.395 1.00 34.01 37 THR B CA 1
ATOM 1588 C C . THR B 1 37 ? 30.304 17.871 4.160 1.00 34.08 37 THR B C 1
ATOM 1589 O O . THR B 1 37 ? 29.826 17.986 3.039 1.00 34.47 37 THR B O 1
ATOM 1593 N N . LEU B 1 38 ? 31.613 17.793 4.374 1.00 34.48 38 LEU B N 1
ATOM 1594 C CA . LEU B 1 38 ? 32.593 17.828 3.292 1.00 34.14 38 LEU B CA 1
ATOM 1595 C C . LEU B 1 38 ? 32.768 16.444 2.666 1.00 34.36 38 LEU B C 1
ATOM 1596 O O . LEU B 1 38 ? 33.573 16.270 1.735 1.00 34.22 38 LEU B O 1
ATOM 1601 N N . GLY B 1 39 ? 32.019 15.465 3.187 1.00 34.09 39 GLY B N 1
ATOM 1602 C CA . GLY B 1 39 ? 32.141 14.065 2.767 1.00 33.97 39 GLY B CA 1
ATOM 1603 C C . GLY B 1 39 ? 33.564 13.528 2.840 1.00 33.71 39 GLY B C 1
ATOM 1604 O O . GLY B 1 39 ? 34.056 12.930 1.890 1.00 33.40 39 GLY B O 1
ATOM 1605 N N . VAL B 1 40 ? 34.239 13.756 3.964 1.00 33.23 40 VAL B N 1
ATOM 1606 C CA . VAL B 1 40 ? 35.618 13.300 4.109 1.00 32.82 40 VAL B CA 1
ATOM 1607 C C . VAL B 1 40 ? 35.766 12.588 5.452 1.00 32.17 40 VAL B C 1
ATOM 1608 O O . VAL B 1 40 ? 34.930 12.757 6.337 1.00 33.02 40 VAL B O 1
ATOM 1612 N N . ARG B 1 41 ? 36.796 11.764 5.591 1.00 31.58 41 ARG B N 1
ATOM 1613 C CA . ARG B 1 41 ? 37.126 11.151 6.882 1.00 30.74 41 ARG B CA 1
ATOM 1614 C C . ARG B 1 41 ? 37.771 12.194 7.787 1.00 29.14 41 ARG B C 1
ATOM 1615 O O . ARG B 1 41 ? 38.660 12.934 7.361 1.00 28.29 41 ARG B O 1
ATOM 1623 N N . SER B 1 42 ? 37.300 12.243 9.033 1.00 27.94 42 SER B N 1
ATOM 1624 C CA . SER B 1 42 ? 37.718 13.269 10.001 1.00 26.37 42 SER B CA 1
ATOM 1625 C C . SER B 1 42 ? 39.228 13.379 10.294 1.00 25.19 42 SER B C 1
ATOM 1626 O O . SER B 1 42 ? 39.720 14.482 10.501 1.00 24.47 42 SER B O 1
ATOM 1629 N N . PRO B 1 43 ? 39.966 12.249 10.322 1.00 24.76 43 PRO B N 1
ATOM 1630 C CA . PRO B 1 43 ? 41.417 12.393 10.560 1.00 24.22 43 PRO B CA 1
ATOM 1631 C C . PRO B 1 43 ? 42.124 13.333 9.568 1.00 23.67 43 PRO B C 1
ATOM 1632 O O . PRO B 1 43 ? 43.099 13.997 9.928 1.00 23.01 43 PRO B O 1
ATOM 1636 N N . SER B 1 44 ? 41.619 13.412 8.343 1.00 23.29 44 SER B N 1
ATOM 1637 C CA . SER B 1 44 ? 42.251 14.256 7.331 1.00 23.53 44 SER B CA 1
ATOM 1638 C C . SER B 1 44 ? 42.122 15.749 7.669 1.00 22.77 44 SER B C 1
ATOM 1639 O O . SER B 1 44 ? 42.915 16.550 7.197 1.00 22.75 44 SER B O 1
ATOM 1642 N N . LEU B 1 45 ? 41.146 16.110 8.509 1.00 22.23 45 LEU B N 1
ATOM 1643 C CA . LEU B 1 45 ? 40.998 17.494 8.982 1.00 21.71 45 LEU B CA 1
ATOM 1644 C C . LEU B 1 45 ? 42.251 17.964 9.713 1.00 21.17 45 LEU B C 1
ATOM 1645 O O . LEU B 1 45 ? 42.641 19.108 9.588 1.00 20.97 45 LEU B O 1
ATOM 1650 N N . TYR B 1 46 ? 42.914 17.048 10.413 1.00 21.01 46 TYR B N 1
ATOM 1651 C CA . TYR B 1 46 ? 44.108 17.355 11.199 1.00 21.24 46 TYR B CA 1
ATOM 1652 C C . TYR B 1 46 ? 45.366 17.699 10.390 1.00 21.59 46 TYR B C 1
ATOM 1653 O O . TYR B 1 46 ? 46.371 18.101 10.961 1.00 21.87 46 TYR B O 1
ATOM 1662 N N . ASN B 1 47 ? 45.328 17.532 9.073 1.00 22.14 47 ASN B N 1
ATOM 1663 C CA . ASN B 1 47 ? 46.387 18.093 8.229 1.00 23.06 47 ASN B CA 1
ATOM 1664 C C . ASN B 1 47 ? 46.298 19.625 8.178 1.00 23.39 47 ASN B C 1
ATOM 1665 O O . ASN B 1 47 ? 47.279 20.303 7.829 1.00 23.31 47 ASN B O 1
ATOM 1670 N N . HIS B 1 48 ? 45.129 20.157 8.557 1.00 23.62 48 HIS B N 1
ATOM 1671 C CA . HIS B 1 48 ? 44.826 21.597 8.433 1.00 23.75 48 HIS B CA 1
ATOM 1672 C C . HIS B 1 48 ? 44.486 22.318 9.733 1.00 23.46 48 HIS B C 1
ATOM 1673 O O . HIS B 1 48 ? 44.807 23.502 9.882 1.00 23.85 48 HIS B O 1
ATOM 1680 N N . VAL B 1 49 ? 43.831 21.620 10.658 1.00 22.84 49 VAL B N 1
ATOM 1681 C CA . VAL B 1 49 ? 43.424 22.198 11.942 1.00 22.60 49 VAL B CA 1
ATOM 1682 C C . VAL B 1 49 ? 43.962 21.322 13.105 1.00 23.42 49 VAL B C 1
ATOM 1683 O O . VAL B 1 49 ? 44.227 20.133 12.914 1.00 22.62 49 VAL B O 1
ATOM 1687 N N . LYS B 1 50 ? 44.143 21.904 14.291 1.00 22.74 50 LYS B N 1
ATOM 1688 C CA . LYS B 1 50 ? 44.622 21.122 15.425 1.00 23.10 50 LYS B CA 1
ATOM 1689 C C . LYS B 1 50 ? 43.457 20.524 16.219 1.00 22.62 50 LYS B C 1
ATOM 1690 O O . LYS B 1 50 ? 43.654 19.714 17.122 1.00 22.59 50 LYS B O 1
ATOM 1696 N N . GLY B 1 51 ? 42.246 20.916 15.853 1.00 21.80 51 GLY B N 1
ATOM 1697 C CA . GLY B 1 51 ? 41.068 20.502 16.588 1.00 22.03 51 GLY B CA 1
ATOM 1698 C C . GLY B 1 51 ? 40.005 21.572 16.579 1.00 22.35 51 GLY B C 1
ATOM 1699 O O . GLY B 1 51 ? 40.130 22.574 15.856 1.00 21.69 51 GLY B O 1
ATOM 1700 N N . LEU B 1 52 ? 38.965 21.358 17.379 1.00 22.60 52 LEU B N 1
ATOM 1701 C CA . LEU B 1 52 ? 37.759 22.185 17.309 1.00 23.94 52 LEU B CA 1
ATOM 1702 C C . LEU B 1 52 ? 37.987 23.647 17.714 1.00 23.70 52 LEU B C 1
ATOM 1703 O O . LEU B 1 52 ? 37.465 24.556 17.072 1.00 23.72 52 LEU B O 1
ATOM 1708 N N . GLN B 1 53 ? 38.774 23.858 18.762 1.00 23.52 53 GLN B N 1
ATOM 1709 C CA . GLN B 1 53 ? 39.148 25.195 19.183 1.00 23.51 53 GLN B CA 1
ATOM 1710 C C . GLN B 1 53 ? 39.895 25.950 18.078 1.00 22.80 53 GLN B C 1
ATOM 1711 O O . GLN B 1 53 ? 39.650 27.139 17.868 1.00 21.48 53 GLN B O 1
ATOM 1717 N N . ASP B 1 54 ? 40.791 25.247 17.378 1.00 21.59 54 ASP B N 1
ATOM 1718 C CA . ASP B 1 54 ? 41.517 25.808 16.244 1.00 21.53 54 ASP B CA 1
ATOM 1719 C C . ASP B 1 54 ? 40.554 26.165 15.114 1.00 20.87 54 ASP B C 1
ATOM 1720 O O . ASP B 1 54 ? 40.699 27.218 14.494 1.00 20.68 54 ASP B O 1
ATOM 1725 N N . VAL B 1 55 ? 39.544 25.320 14.879 1.00 20.15 55 VAL B N 1
ATOM 1726 C CA . VAL B 1 55 ? 38.508 25.628 13.899 1.00 19.77 55 VAL B CA 1
ATOM 1727 C C . VAL B 1 55 ? 37.771 26.917 14.281 1.00 20.15 55 VAL B C 1
ATOM 1728 O O . VAL B 1 55 ? 37.605 27.799 13.439 1.00 19.71 55 VAL B O 1
ATOM 1732 N N . ARG B 1 56 ? 37.355 27.024 15.545 1.00 20.49 56 ARG B N 1
ATOM 1733 C CA . ARG B 1 56 ? 36.654 28.216 16.054 1.00 21.65 56 ARG B CA 1
ATOM 1734 C C . ARG B 1 56 ? 37.490 29.489 15.897 1.00 20.82 56 ARG B C 1
ATOM 1735 O O . ARG B 1 56 ? 36.966 30.525 15.517 1.00 20.71 56 ARG B O 1
ATOM 1743 N N . LYS B 1 57 ? 38.788 29.399 16.174 1.00 20.98 57 LYS B N 1
ATOM 1744 C CA . LYS B 1 57 ? 39.712 30.525 15.961 1.00 21.17 57 LYS B CA 1
ATOM 1745 C C . LYS B 1 57 ? 39.703 30.979 14.507 1.00 20.47 57 LYS B C 1
ATOM 1746 O O . LYS B 1 57 ? 39.472 32.150 14.202 1.00 19.82 57 LYS B O 1
ATOM 1752 N N . ASN B 1 58 ? 39.921 30.031 13.602 1.00 20.00 58 ASN B N 1
ATOM 1753 C CA . ASN B 1 58 ? 39.972 30.355 12.198 1.00 19.76 58 ASN B CA 1
ATOM 1754 C C . ASN B 1 58 ? 38.643 30.889 11.663 1.00 19.08 58 ASN B C 1
ATOM 1755 O O . ASN B 1 58 ? 38.632 31.792 10.848 1.00 19.26 58 ASN B O 1
ATOM 1760 N N . LEU B 1 59 ? 37.540 30.319 12.138 1.00 18.40 59 LEU B N 1
ATOM 1761 C CA . LEU B 1 59 ? 36.202 30.791 11.818 1.00 18.77 59 LEU B CA 1
ATOM 1762 C C . LEU B 1 59 ? 35.991 32.251 12.258 1.00 18.23 59 LEU B C 1
ATOM 1763 O O . LEU B 1 59 ? 35.372 33.028 11.536 1.00 18.06 59 LEU B O 1
ATOM 1768 N N . GLY B 1 60 ? 36.500 32.601 13.440 1.00 17.71 60 GLY B N 1
ATOM 1769 C CA . GLY B 1 60 ? 36.449 33.987 13.947 1.00 18.35 60 GLY B CA 1
ATOM 1770 C C . GLY B 1 60 ? 37.224 34.972 13.097 1.00 18.18 60 GLY B C 1
ATOM 1771 O O . GLY B 1 60 ? 36.735 36.055 12.808 1.00 18.69 60 GLY B O 1
ATOM 1772 N N . ILE B 1 61 ? 38.425 34.578 12.670 1.00 18.34 61 ILE B N 1
ATOM 1773 C CA . ILE B 1 61 ? 39.254 35.383 11.779 1.00 18.36 61 ILE B CA 1
ATOM 1774 C C . ILE B 1 61 ? 38.595 35.534 10.410 1.00 18.48 61 ILE B C 1
ATOM 1775 O O . ILE B 1 61 ? 38.583 36.616 9.833 1.00 18.38 61 ILE B O 1
ATOM 1780 N N . TYR B 1 62 ? 38.022 34.448 9.910 1.00 18.57 62 TYR B N 1
ATOM 1781 C CA . TYR B 1 62 ? 37.330 34.463 8.629 1.00 18.86 62 TYR B CA 1
ATOM 1782 C C . TYR B 1 62 ? 36.105 35.392 8.691 1.00 18.29 62 TYR B C 1
ATOM 1783 O O . TYR B 1 62 ? 35.809 36.120 7.745 1.00 17.49 62 TYR B O 1
ATOM 1792 N N . GLY B 1 63 ? 35.417 35.372 9.823 1.00 18.17 63 GLY B N 1
ATOM 1793 C CA . GLY B 1 63 ? 34.185 36.139 9.990 1.00 18.29 63 GLY B CA 1
ATOM 1794 C C . GLY B 1 63 ? 34.458 37.624 9.980 1.00 18.69 63 GLY B C 1
ATOM 1795 O O . GLY B 1 63 ? 33.773 38.396 9.300 1.00 17.39 63 GLY B O 1
ATOM 1796 N N . ILE B 1 64 ? 35.494 38.008 10.717 1.00 19.17 64 ILE B N 1
ATOM 1797 C CA . ILE B 1 64 ? 35.815 39.404 10.879 1.00 21.27 64 ILE B CA 1
ATOM 1798 C C . ILE B 1 64 ? 36.424 39.995 9.587 1.00 21.39 64 ILE B C 1
ATOM 1799 O O . ILE B 1 64 ? 36.194 41.169 9.279 1.00 21.66 64 ILE B O 1
ATOM 1804 N N . LYS B 1 65 ? 37.139 39.169 8.819 1.00 21.53 65 LYS B N 1
ATOM 1805 C CA . LYS B 1 65 ? 37.631 39.561 7.497 1.00 21.74 65 LYS B CA 1
ATOM 1806 C C . LYS B 1 65 ? 36.512 39.735 6.480 1.00 21.22 65 LYS B C 1
ATOM 1807 O O . LYS B 1 65 ? 36.548 40.655 5.665 1.00 20.52 65 LYS B O 1
ATOM 1813 N N . LYS B 1 66 ? 35.507 38.859 6.546 1.00 20.44 66 LYS B N 1
ATOM 1814 C CA . LYS B 1 66 ? 34.346 38.986 5.681 1.00 20.70 66 LYS B CA 1
ATOM 1815 C C . LYS B 1 66 ? 33.511 40.237 6.028 1.00 20.01 66 LYS B C 1
ATOM 1816 O O . LYS B 1 66 ? 33.043 40.923 5.127 1.00 19.31 66 LYS B O 1
ATOM 1822 N N . LEU B 1 67 ? 33.330 40.519 7.325 1.00 19.90 67 LEU B N 1
ATOM 1823 C CA . LEU B 1 67 ? 32.730 41.786 7.771 1.00 19.87 67 LEU B CA 1
ATOM 1824 C C . LEU B 1 67 ? 33.511 42.985 7.236 1.00 20.77 67 LEU B C 1
ATOM 1825 O O . LEU B 1 67 ? 32.934 43.879 6.624 1.00 20.47 67 LEU B O 1
ATOM 1830 N N . HIS B 1 68 ? 34.821 42.991 7.463 1.00 21.64 68 HIS B N 1
ATOM 1831 C CA . HIS B 1 68 ? 35.696 44.056 6.976 1.00 23.34 68 HIS B CA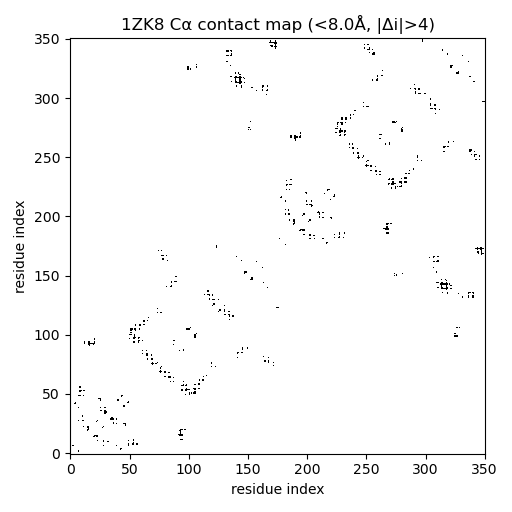 1
ATOM 1832 C C . HIS B 1 68 ? 35.530 44.297 5.473 1.00 23.75 68 HIS B C 1
ATOM 1833 O O . HIS B 1 68 ? 35.447 45.449 5.036 1.00 24.22 68 HIS B O 1
ATOM 1840 N N . ASN B 1 69 ? 35.466 43.213 4.698 1.00 24.16 69 ASN B N 1
ATOM 1841 C CA . ASN B 1 69 ? 35.251 43.282 3.249 1.00 24.73 69 ASN B CA 1
ATOM 1842 C C . ASN B 1 69 ? 33.930 43.941 2.884 1.00 23.99 69 ASN B C 1
ATOM 1843 O O . ASN B 1 69 ? 33.890 44.780 1.986 1.00 23.86 69 ASN B O 1
ATOM 1848 N N . ARG B 1 70 ? 32.852 43.553 3.562 1.00 22.96 70 ARG B N 1
ATOM 1849 C CA . ARG B 1 70 ? 31.561 44.205 3.360 1.00 22.43 70 ARG B CA 1
ATOM 1850 C C . ARG B 1 70 ? 31.641 45.705 3.651 1.00 21.82 70 ARG B C 1
ATOM 1851 O O . ARG B 1 70 ? 31.093 46.513 2.895 1.00 21.45 70 ARG B O 1
ATOM 1859 N N . LEU B 1 71 ? 32.310 46.064 4.752 1.00 21.35 71 LEU B N 1
ATOM 1860 C CA . LEU B 1 71 ? 32.436 47.464 5.184 1.00 21.26 71 LEU B CA 1
ATOM 1861 C C . LEU B 1 71 ? 33.266 48.297 4.221 1.00 21.63 71 LEU B C 1
ATOM 1862 O O . LEU B 1 71 ? 32.883 49.425 3.912 1.00 21.72 71 LEU B O 1
ATOM 1867 N N . GLU B 1 72 ? 34.391 47.747 3.752 1.00 22.31 72 GLU B N 1
ATOM 1868 C CA . GLU B 1 72 ? 35.215 48.402 2.718 1.00 23.38 72 GLU B CA 1
ATOM 1869 C C . GLU B 1 72 ? 34.434 48.631 1.419 1.00 23.38 72 GLU B C 1
ATOM 1870 O O . GLU B 1 72 ? 34.522 49.698 0.806 1.00 23.21 72 GLU B O 1
ATOM 1876 N N . GLU B 1 73 ? 33.667 47.622 1.013 1.00 24.06 73 GLU B N 1
ATOM 1877 C CA . GLU B 1 73 ? 32.839 47.694 -0.186 1.00 24.72 73 GLU B CA 1
ATOM 1878 C C . GLU B 1 73 ? 31.792 48.799 -0.079 1.00 24.95 73 GLU B C 1
ATOM 1879 O O . GLU B 1 73 ? 31.679 49.635 -0.975 1.00 24.81 73 GLU B O 1
ATOM 1885 N N . ALA B 1 74 ? 31.057 48.804 1.039 1.00 24.80 74 ALA B N 1
ATOM 1886 C CA . ALA B 1 74 ? 30.008 49.780 1.308 1.00 24.70 74 ALA B CA 1
ATOM 1887 C C . ALA B 1 74 ? 30.522 51.222 1.320 1.00 25.02 74 ALA B C 1
ATOM 1888 O O . ALA B 1 74 ? 29.859 52.131 0.822 1.00 25.11 74 ALA B O 1
ATOM 1890 N N . ALA B 1 75 ? 31.693 51.431 1.907 1.00 25.42 75 ALA B N 1
ATOM 1891 C CA . ALA B 1 75 ? 32.241 52.771 2.075 1.00 26.08 75 ALA B CA 1
ATOM 1892 C C . ALA B 1 75 ? 33.011 53.255 0.848 1.00 26.84 75 ALA B C 1
ATOM 1893 O O . ALA B 1 75 ? 33.437 54.409 0.812 1.00 27.49 75 ALA B O 1
ATOM 1895 N N . GLU B 1 76 ? 33.190 52.387 -0.145 1.00 27.51 76 GLU B N 1
ATOM 1896 C CA . GLU B 1 76 ? 34.036 52.697 -1.304 1.00 28.64 76 GLU B CA 1
ATOM 1897 C C . GLU B 1 76 ? 33.498 53.888 -2.085 1.00 27.99 76 GLU B C 1
ATOM 1898 O O . GLU B 1 76 ? 32.322 53.914 -2.468 1.00 27.63 76 GLU B O 1
ATOM 1904 N N . ASP B 1 77 ? 34.378 54.865 -2.299 1.00 28.23 77 ASP B N 1
ATOM 1905 C CA . ASP B 1 77 ? 34.057 56.140 -2.973 1.00 28.62 77 ASP B CA 1
ATOM 1906 C C . ASP B 1 77 ? 32.911 56.938 -2.309 1.00 28.37 77 ASP B C 1
ATOM 1907 O O . ASP B 1 77 ? 32.182 57.693 -2.963 1.00 27.69 77 ASP B O 1
ATOM 1912 N N . LYS B 1 78 ? 32.754 56.750 -1.001 1.00 28.19 78 LYS B N 1
ATOM 1913 C CA . LYS B 1 78 ? 31.847 57.590 -0.232 1.00 27.90 78 LYS B CA 1
ATOM 1914 C C . LYS B 1 78 ? 32.670 58.339 0.795 1.00 27.87 78 LYS B C 1
ATOM 1915 O O . LYS B 1 78 ? 33.696 57.855 1.247 1.00 28.58 78 LYS B O 1
ATOM 1921 N N . ARG B 1 79 ? 32.234 59.533 1.145 1.00 28.19 79 ARG B N 1
ATOM 1922 C CA . ARG B 1 79 ? 32.876 60.284 2.205 1.00 28.37 79 ARG B CA 1
ATOM 1923 C C . ARG B 1 79 ? 31.852 60.604 3.272 1.00 27.42 79 ARG B C 1
ATOM 1924 O O . ARG B 1 79 ? 30.653 60.500 3.013 1.00 27.03 79 ARG B O 1
ATOM 1940 N N . ASP B 1 81 ? 29.098 61.621 5.647 1.00 23.93 81 ASP B N 1
ATOM 1941 C CA . ASP B 1 81 ? 27.772 61.142 6.027 1.00 23.37 81 ASP B CA 1
ATOM 1942 C C . ASP B 1 81 ? 27.330 59.907 5.265 1.00 21.84 81 ASP B C 1
ATOM 1943 O O . ASP B 1 81 ? 26.752 58.984 5.843 1.00 20.69 81 ASP B O 1
ATOM 1948 N N . GLU B 1 82 ? 27.576 59.914 3.964 1.00 20.63 82 GLU B N 1
ATOM 1949 C CA . GLU B 1 82 ? 27.194 58.795 3.110 1.00 20.14 82 GLU B CA 1
ATOM 1950 C C . GLU B 1 82 ? 27.995 57.558 3.467 1.00 18.10 82 GLU B C 1
ATOM 1951 O O . GLU B 1 82 ? 27.446 56.464 3.490 1.00 18.13 82 GLU B O 1
ATOM 1957 N N . ALA B 1 83 ? 29.287 57.733 3.732 1.00 16.52 83 ALA B N 1
ATOM 1958 C CA . ALA B 1 83 ? 30.133 56.625 4.188 1.00 16.07 83 ALA B CA 1
ATOM 1959 C C . ALA B 1 83 ? 29.643 56.047 5.535 1.00 15.57 83 ALA B C 1
ATOM 1960 O O . ALA B 1 83 ? 29.468 54.840 5.656 1.00 15.37 83 ALA B O 1
ATOM 1962 N N . ILE B 1 84 ? 29.397 56.907 6.527 1.00 15.48 84 ILE B N 1
ATOM 1963 C CA . ILE B 1 84 ? 28.894 56.448 7.842 1.00 15.87 84 ILE B CA 1
ATOM 1964 C C . ILE B 1 84 ? 27.582 55.660 7.712 1.00 15.63 84 ILE B C 1
ATOM 1965 O O . ILE B 1 84 ? 27.460 54.548 8.235 1.00 15.64 84 ILE B O 1
ATOM 1970 N N . HIS B 1 85 ? 26.623 56.207 6.972 1.00 15.97 85 HIS B N 1
ATOM 1971 C CA . HIS B 1 85 ? 25.373 55.490 6.709 1.00 15.74 85 HIS B CA 1
ATOM 1972 C C . HIS B 1 85 ? 25.568 54.155 6.018 1.00 15.38 85 HIS B C 1
ATOM 1973 O O . HIS B 1 85 ? 24.925 53.170 6.385 1.00 15.91 85 HIS B O 1
ATOM 1980 N N . ALA B 1 86 ? 26.440 54.110 5.019 1.00 15.56 86 ALA B N 1
ATOM 1981 C CA . ALA B 1 86 ? 26.649 52.858 4.302 1.00 15.41 86 ALA B CA 1
ATOM 1982 C C . ALA B 1 86 ? 27.406 51.848 5.160 1.00 15.32 86 ALA B C 1
ATOM 1983 O O . ALA B 1 86 ? 27.127 50.655 5.092 1.00 15.75 86 ALA B O 1
ATOM 1985 N N . LEU B 1 87 ? 28.337 52.327 5.984 1.00 15.44 87 LEU B N 1
ATOM 1986 C CA . LEU B 1 87 ? 29.033 51.451 6.941 1.00 15.73 87 LEU B CA 1
ATOM 1987 C C . LEU B 1 87 ? 28.081 50.821 7.977 1.00 15.67 87 LEU B C 1
ATOM 1988 O O . LEU B 1 87 ? 28.092 49.608 8.183 1.00 15.25 87 LEU B O 1
ATOM 1993 N N . GLY B 1 88 ? 27.270 51.648 8.634 1.00 16.13 88 GLY B N 1
ATOM 1994 C CA . GLY B 1 88 ? 26.311 51.151 9.607 1.00 15.90 88 GLY B CA 1
ATOM 1995 C C . GLY B 1 88 ? 25.325 50.178 8.982 1.00 16.47 88 GLY B C 1
ATOM 1996 O O . GLY B 1 88 ? 25.051 49.120 9.550 1.00 15.65 88 GLY B O 1
ATOM 1997 N N . GLU B 1 89 ? 24.794 50.532 7.812 1.00 16.62 89 GLU B N 1
ATOM 1998 C CA . GLU B 1 89 ? 23.828 49.682 7.096 1.00 18.81 89 GLU B CA 1
ATOM 1999 C C . GLU B 1 89 ? 24.439 48.305 6.770 1.00 17.61 89 GLU B C 1
ATOM 2000 O O . GLU B 1 89 ? 23.833 47.263 7.023 1.00 17.28 89 GLU B O 1
ATOM 2006 N N . ALA B 1 90 ? 25.657 48.313 6.237 1.00 16.98 90 ALA B N 1
ATOM 2007 C CA . ALA B 1 90 ? 26.346 47.070 5.924 1.00 17.02 90 ALA B CA 1
ATOM 2008 C C . ALA B 1 90 ? 26.717 46.267 7.162 1.00 16.72 90 ALA B C 1
ATOM 2009 O O . ALA B 1 90 ? 26.683 45.043 7.132 1.00 16.50 90 ALA B O 1
ATOM 2011 N N . TYR B 1 91 ? 27.068 46.944 8.255 1.00 16.60 91 TYR B N 1
ATOM 2012 C CA . TYR B 1 91 ? 27.344 46.245 9.502 1.00 16.37 91 TYR B CA 1
ATOM 2013 C C . TYR B 1 91 ? 26.130 45.403 9.942 1.00 16.58 91 TYR B C 1
ATOM 2014 O O . TYR B 1 91 ? 26.244 44.190 10.228 1.00 16.29 91 TYR B O 1
ATOM 2023 N N . VAL B 1 92 ? 24.980 46.065 9.999 1.00 15.95 92 VAL B N 1
ATOM 2024 C CA . VAL B 1 92 ? 23.748 45.460 10.469 1.00 15.65 92 VAL B CA 1
ATOM 2025 C C . VAL B 1 92 ? 23.275 44.381 9.491 1.00 15.98 92 VAL B C 1
ATOM 2026 O O . VAL B 1 92 ? 22.799 43.322 9.919 1.00 16.48 92 VAL B O 1
ATOM 2030 N N . ALA B 1 93 ? 23.447 44.612 8.190 1.00 16.13 93 ALA B N 1
ATOM 2031 C CA . ALA B 1 93 ? 23.090 43.588 7.187 1.00 16.11 93 ALA B CA 1
ATOM 2032 C C . ALA B 1 93 ? 23.925 42.328 7.370 1.00 15.96 93 ALA B C 1
ATOM 2033 O O . ALA B 1 93 ? 23.423 41.211 7.266 1.00 15.71 93 ALA B O 1
ATOM 2035 N N . PHE B 1 94 ? 25.204 42.508 7.674 1.00 16.10 94 PHE B N 1
ATOM 2036 C CA . PHE B 1 94 ? 26.076 41.375 7.933 1.00 15.92 94 PHE B CA 1
ATOM 2037 C C . PHE B 1 94 ? 25.588 40.531 9.102 1.00 16.43 94 PHE B C 1
ATOM 2038 O O . PHE B 1 94 ? 25.608 39.290 9.018 1.00 15.81 94 PHE B O 1
ATOM 2046 N N . VAL B 1 95 ? 25.198 41.198 10.196 1.00 16.29 95 VAL B N 1
ATOM 2047 C CA . VAL B 1 95 ? 24.747 40.504 11.411 1.00 17.15 95 VAL B CA 1
ATOM 2048 C C . VAL B 1 95 ? 23.430 39.762 11.105 1.00 17.88 95 VAL B C 1
ATOM 2049 O O . VAL B 1 95 ? 23.218 38.639 11.582 1.00 18.03 95 VAL B O 1
ATOM 2053 N N . ARG B 1 96 ? 22.546 40.408 10.340 1.00 18.84 96 ARG B N 1
ATOM 2054 C CA . ARG B 1 96 ? 21.267 39.805 9.922 1.00 19.91 96 ARG B CA 1
ATOM 2055 C C . ARG B 1 96 ? 21.424 38.505 9.119 1.00 20.01 96 ARG B C 1
ATOM 2056 O O . ARG B 1 96 ? 20.738 37.522 9.370 1.00 19.80 96 ARG B O 1
ATOM 2064 N N . LYS B 1 97 ? 22.317 38.508 8.144 1.00 20.99 97 LYS B N 1
ATOM 2065 C CA . LYS B 1 97 ? 22.477 37.329 7.307 1.00 22.17 97 LYS B CA 1
ATOM 2066 C C . LYS B 1 97 ? 23.502 36.305 7.777 1.00 21.84 97 LYS B C 1
ATOM 2067 O O . LYS B 1 97 ? 23.406 35.137 7.401 1.00 21.75 97 LYS B O 1
ATOM 2073 N N . HIS B 1 98 ? 24.458 36.731 8.607 1.00 21.67 98 HIS B N 1
ATOM 2074 C CA . HIS B 1 98 ? 25.477 35.837 9.148 1.00 21.75 98 HIS B CA 1
ATOM 2075 C C . HIS B 1 98 ? 25.523 35.843 10.685 1.00 22.05 98 HIS B C 1
ATOM 2076 O O . HIS B 1 98 ? 26.534 36.237 11.268 1.00 22.12 98 HIS B O 1
ATOM 2083 N N . PRO B 1 99 ? 24.442 35.397 11.353 1.00 22.24 99 PRO B N 1
ATOM 2084 C CA . PRO B 1 99 ? 24.492 35.430 12.820 1.00 22.41 99 PRO B CA 1
ATOM 2085 C C . PRO B 1 99 ? 25.586 34.556 13.459 1.00 22.30 99 PRO B C 1
ATOM 2086 O O . PRO B 1 99 ? 26.163 34.944 14.470 1.00 22.24 99 PRO B O 1
ATOM 2090 N N . GLY B 1 100 ? 25.854 33.388 12.887 1.00 22.65 100 GLY B N 1
ATOM 2091 C CA . GLY B 1 100 ? 26.842 32.446 13.448 1.00 22.54 100 GLY B CA 1
ATOM 2092 C C . GLY B 1 100 ? 28.270 32.869 13.198 1.00 22.31 100 GLY B C 1
ATOM 2093 O O . GLY B 1 100 ? 29.127 32.804 14.076 1.00 23.33 100 GLY B O 1
ATOM 2094 N N . LEU B 1 101 ? 28.535 33.306 11.982 1.00 21.91 101 LEU B N 1
ATOM 2095 C CA . LEU B 1 101 ? 29.801 33.924 11.670 1.00 21.48 101 LEU B CA 1
ATOM 2096 C C . LEU B 1 101 ? 30.090 35.159 12.560 1.00 21.19 101 LEU B C 1
ATOM 2097 O O . LEU B 1 101 ? 31.224 35.331 13.038 1.00 20.07 101 LEU B O 1
ATOM 2102 N N . TYR B 1 102 ? 29.079 36.026 12.747 1.00 20.13 102 TYR B N 1
ATOM 2103 C CA . TYR B 1 102 ? 29.245 37.205 13.597 1.00 20.34 102 TYR B CA 1
ATOM 2104 C C . TYR B 1 102 ? 29.542 36.802 15.047 1.00 21.06 102 TYR B C 1
ATOM 2105 O O . TYR B 1 102 ? 30.505 37.290 15.664 1.00 20.69 102 TYR B O 1
ATOM 2114 N N . GLU B 1 103 ? 28.747 35.879 15.576 1.00 21.57 103 GLU B N 1
ATOM 2115 C CA . GLU B 1 103 ? 28.989 35.361 16.924 1.00 23.24 103 GLU B CA 1
ATOM 2116 C C . GLU B 1 103 ? 30.422 34.833 17.111 1.00 22.18 103 GLU B C 1
ATOM 2117 O O . GLU B 1 103 ? 31.021 35.010 18.175 1.00 21.90 103 GLU B O 1
ATOM 2123 N N . ALA B 1 104 ? 30.960 34.192 16.077 1.00 21.92 104 ALA B N 1
ATOM 2124 C CA . ALA B 1 104 ? 32.332 33.621 16.113 1.00 21.66 104 ALA B CA 1
ATOM 2125 C C . ALA B 1 104 ? 33.456 34.662 16.235 1.00 21.60 104 ALA B C 1
ATOM 2126 O O . ALA B 1 104 ? 34.549 34.350 16.723 1.00 22.08 104 ALA B O 1
ATOM 2128 N N . THR B 1 105 ? 33.194 35.893 15.796 1.00 21.36 105 THR B N 1
ATOM 2129 C CA . THR B 1 105 ? 34.165 36.997 15.869 1.00 21.33 105 THR B CA 1
ATOM 2130 C C . THR B 1 105 ? 34.426 37.446 17.314 1.00 22.24 105 THR B C 1
ATOM 2131 O O . THR B 1 105 ? 35.364 38.195 17.582 1.00 21.06 105 THR B O 1
ATOM 2135 N N . PHE B 1 106 ? 33.590 36.966 18.234 1.00 23.01 106 PHE B N 1
ATOM 2136 C CA . PHE B 1 106 ? 33.696 37.323 19.639 1.00 24.38 106 PHE B CA 1
ATOM 2137 C C . PHE B 1 106 ? 34.418 36.262 20.478 1.00 24.99 106 PHE B C 1
ATOM 2138 O O . PHE B 1 106 ? 34.449 36.339 21.716 1.00 24.80 106 PHE B O 1
ATOM 2146 N N . LEU B 1 107 ? 35.017 35.284 19.803 1.00 25.62 107 LEU B N 1
ATOM 2147 C CA . LEU B 1 107 ? 35.939 34.380 20.487 1.00 26.35 107 LEU B CA 1
ATOM 2148 C C . LEU B 1 107 ? 37.041 35.181 21.203 1.00 26.82 107 LEU B C 1
ATOM 2149 O O . LEU B 1 107 ? 37.701 36.029 20.599 1.00 27.15 107 LEU B O 1
ATOM 2154 N N . ARG B 1 108 ? 37.228 34.905 22.488 1.00 27.64 108 ARG B N 1
ATOM 2155 C CA . ARG B 1 108 ? 38.266 35.565 23.292 1.00 28.37 108 ARG B CA 1
ATOM 2156 C C . ARG B 1 108 ? 39.665 35.045 22.932 1.00 28.51 108 ARG B C 1
ATOM 2157 O O . ARG B 1 108 ? 40.318 34.344 23.719 1.00 28.62 108 ARG B O 1
ATOM 2165 N N . ASP B 1 109 ? 40.102 35.384 21.727 1.00 28.67 109 ASP B N 1
ATOM 2166 C CA . ASP B 1 109 ? 41.370 34.910 21.189 1.00 28.88 109 ASP B CA 1
ATOM 2167 C C . ASP B 1 109 ? 42.067 36.066 20.517 1.00 28.46 109 ASP B C 1
ATOM 2168 O O . ASP B 1 109 ? 41.454 36.803 19.754 1.00 27.91 109 ASP B O 1
ATOM 2173 N N . GLU B 1 110 ? 43.355 36.212 20.798 1.00 28.50 110 GLU B N 1
ATOM 2174 C CA . GLU B 1 110 ? 44.114 37.397 20.391 1.00 28.54 110 GLU B CA 1
ATOM 2175 C C . GLU B 1 110 ? 44.302 37.539 18.884 1.00 28.04 110 GLU B C 1
ATOM 2176 O O . GLU B 1 110 ? 44.388 38.662 18.383 1.00 28.16 110 GLU B O 1
ATOM 2182 N N . GLU B 1 111 ? 44.343 36.417 18.168 1.00 27.21 111 GLU B N 1
ATOM 2183 C CA . GLU B 1 111 ? 44.388 36.419 16.692 1.00 27.41 111 GLU B CA 1
ATOM 2184 C C . GLU B 1 111 ? 43.047 36.851 16.072 1.00 26.43 111 GLU B C 1
ATOM 2185 O O . GLU B 1 111 ? 43.017 37.527 15.043 1.00 25.87 111 GLU B O 1
ATOM 2191 N N . VAL B 1 112 ? 41.943 36.430 16.685 1.00 25.87 112 VAL B N 1
ATOM 2192 C CA . VAL B 1 112 ? 40.605 36.856 16.256 1.00 25.26 112 VAL B CA 1
ATOM 2193 C C . VAL B 1 112 ? 40.494 38.382 16.413 1.00 25.42 112 VAL B C 1
ATOM 2194 O O . VAL B 1 112 ? 40.152 39.108 15.475 1.00 24.59 112 VAL B O 1
ATOM 2198 N N . ARG B 1 113 ? 40.849 38.855 17.595 1.00 26.25 113 ARG B N 1
ATOM 2199 C CA . ARG B 1 113 ? 40.866 40.278 17.898 1.00 26.99 113 ARG B CA 1
ATOM 2200 C C . ARG B 1 113 ? 41.681 41.093 16.893 1.00 27.06 113 ARG B C 1
ATOM 2201 O O . ARG B 1 113 ? 41.154 42.025 16.300 1.00 27.20 113 ARG B O 1
ATOM 2209 N N . LYS B 1 114 ? 42.933 40.701 16.657 1.00 27.72 114 LYS B N 1
ATOM 2210 C CA . LYS B 1 114 ? 43.843 41.432 15.760 1.00 28.38 114 LYS B CA 1
ATOM 2211 C C . LYS B 1 114 ? 43.389 41.490 14.313 1.00 28.23 114 LYS B C 1
ATOM 2212 O O . LYS B 1 114 ? 43.727 42.437 13.588 1.00 28.21 114 LYS B O 1
ATOM 2218 N N . ALA B 1 115 ? 42.665 40.462 13.878 1.00 27.85 115 ALA B N 1
ATOM 2219 C CA . ALA B 1 115 ? 42.149 40.424 12.509 1.00 27.88 115 ALA B CA 1
ATOM 2220 C C . ALA B 1 115 ? 41.045 41.476 12.293 1.00 27.95 115 ALA B C 1
ATOM 2221 O O . ALA B 1 115 ? 40.722 41.791 11.151 1.00 27.77 115 ALA B O 1
ATOM 2223 N N . GLY B 1 116 ? 40.498 42.015 13.391 1.00 28.18 116 GLY B N 1
ATOM 2224 C CA . GLY B 1 116 ? 39.511 43.109 13.346 1.00 28.58 116 GLY B CA 1
ATOM 2225 C C . GLY B 1 116 ? 40.085 44.519 13.225 1.00 28.77 116 GLY B C 1
ATOM 2226 O O . GLY B 1 116 ? 39.337 45.485 13.123 1.00 28.84 116 GLY B O 1
ATOM 2227 N N . ASP B 1 117 ? 41.414 44.629 13.235 1.00 28.66 117 ASP B N 1
ATOM 2228 C CA . ASP B 1 117 ? 42.116 45.915 13.204 1.00 28.76 117 ASP B CA 1
ATOM 2229 C C . ASP B 1 117 ? 41.856 46.743 11.943 1.00 28.00 117 ASP B C 1
ATOM 2230 O O . ASP B 1 117 ? 41.794 47.966 12.020 1.00 27.85 117 ASP B O 1
ATOM 2235 N N . GLY B 1 118 ? 41.713 46.078 10.796 1.00 27.37 118 GLY B N 1
ATOM 2236 C CA . GLY B 1 118 ? 41.331 46.739 9.541 1.00 26.62 118 GLY B CA 1
ATOM 2237 C C . GLY B 1 118 ? 39.988 47.465 9.629 1.00 26.24 118 GLY B C 1
ATOM 2238 O O . GLY B 1 118 ? 39.770 48.461 8.946 1.00 26.47 118 GLY B O 1
ATOM 2239 N N . ILE B 1 119 ? 39.099 46.975 10.489 1.00 26.10 119 ILE B N 1
ATOM 2240 C CA . ILE B 1 119 ? 37.791 47.605 10.713 1.00 26.13 119 ILE B CA 1
ATOM 2241 C C . ILE B 1 119 ? 37.901 48.897 11.541 1.00 25.90 119 ILE B C 1
ATOM 2242 O O . ILE B 1 119 ? 37.307 49.912 11.186 1.00 25.59 119 ILE B O 1
ATOM 2247 N N . VAL B 1 120 ? 38.645 48.837 12.646 1.00 26.00 120 VAL B N 1
ATOM 2248 C CA . VAL B 1 120 ? 38.984 50.028 13.428 1.00 26.03 120 VAL B CA 1
ATOM 2249 C C . VAL B 1 120 ? 39.685 51.111 12.579 1.00 26.01 120 VAL B C 1
ATOM 2250 O O . VAL B 1 120 ? 39.379 52.297 12.747 1.00 25.69 120 VAL B O 1
ATOM 2254 N N . LYS B 1 121 ? 40.592 50.708 11.675 1.00 25.64 121 LYS B N 1
ATOM 2255 C CA . LYS B 1 121 ? 41.322 51.654 10.810 1.00 25.85 121 LYS B CA 1
ATOM 2256 C C . LYS B 1 121 ? 40.408 52.332 9.801 1.00 25.63 121 LYS B C 1
ATOM 2257 O O . LYS B 1 121 ? 40.534 53.537 9.545 1.00 25.03 121 LYS B O 1
ATOM 2263 N N . LEU B 1 122 ? 39.530 51.540 9.192 1.00 25.24 122 LEU B N 1
ATOM 2264 C CA . LEU B 1 122 ? 38.577 52.058 8.218 1.00 25.07 122 LEU B CA 1
ATOM 2265 C C . LEU B 1 122 ? 37.653 53.106 8.878 1.00 25.14 122 LEU B C 1
ATOM 2266 O O . LEU B 1 122 ? 37.522 54.212 8.374 1.00 25.15 122 LEU B O 1
ATOM 2271 N N . CYS B 1 123 ? 37.050 52.747 10.010 1.00 25.56 123 CYS B N 1
ATOM 2272 C CA . CYS B 1 123 ? 36.244 53.668 10.829 1.00 25.88 123 CYS B CA 1
ATOM 2273 C C . CYS B 1 123 ? 36.970 54.953 11.200 1.00 25.34 123 CYS B C 1
ATOM 2274 O O . CYS B 1 123 ? 36.426 56.036 11.037 1.00 24.82 123 CYS B O 1
ATOM 2277 N N . LEU B 1 124 ? 38.202 54.816 11.690 1.00 24.90 124 LEU B N 1
ATOM 2278 C CA . LEU B 1 124 ? 39.006 55.953 12.099 1.00 24.61 124 LEU B CA 1
ATOM 2279 C C . LEU B 1 124 ? 39.295 56.868 10.912 1.00 24.83 124 LEU B C 1
ATOM 2280 O O . LEU B 1 124 ? 39.161 58.077 11.032 1.00 25.22 124 LEU B O 1
ATOM 2285 N N . GLN B 1 125 ? 39.638 56.286 9.767 1.00 25.21 125 GLN B N 1
ATOM 2286 C CA . GLN B 1 125 ? 39.851 57.025 8.504 1.00 25.67 125 GLN B CA 1
ATOM 2287 C C . GLN B 1 125 ? 38.638 57.853 8.031 1.00 25.48 125 GLN B C 1
ATOM 2288 O O . GLN B 1 125 ? 38.783 59.005 7.607 1.00 25.16 125 GLN B O 1
ATOM 2294 N N . VAL B 1 126 ? 37.446 57.257 8.083 1.00 24.95 126 VAL B N 1
ATOM 2295 C CA . VAL B 1 126 ? 36.219 57.969 7.753 1.00 24.64 126 VAL B CA 1
ATOM 2296 C C . VAL B 1 126 ? 35.936 59.049 8.803 1.00 24.64 126 VAL B C 1
ATOM 2297 O O . VAL B 1 126 ? 35.484 60.139 8.459 1.00 25.13 126 VAL B O 1
ATOM 2301 N N . LEU B 1 127 ? 36.204 58.751 10.075 1.00 24.52 127 LEU B N 1
ATOM 2302 C CA . LEU B 1 127 ? 35.874 59.678 11.165 1.00 24.67 127 LEU B CA 1
ATOM 2303 C C . LEU B 1 127 ? 36.806 60.896 11.225 1.00 25.30 127 LEU B C 1
ATOM 2304 O O . LEU B 1 127 ? 36.401 61.969 11.662 1.00 24.63 127 LEU B O 1
ATOM 2309 N N . GLN B 1 128 ? 38.036 60.735 10.752 1.00 26.07 128 GLN B N 1
ATOM 2310 C CA . GLN B 1 128 ? 38.978 61.851 10.689 1.00 27.56 128 GLN B CA 1
ATOM 2311 C C . GLN B 1 128 ? 38.546 62.943 9.672 1.00 27.76 128 GLN B C 1
ATOM 2312 O O . GLN B 1 128 ? 38.976 64.092 9.776 1.00 27.63 128 GLN B O 1
ATOM 2318 N N . GLN B 1 129 ? 37.673 62.582 8.724 1.00 27.77 129 GLN B N 1
ATOM 2319 C CA . GLN B 1 129 ? 37.065 63.538 7.787 1.00 28.08 129 GLN B CA 1
ATOM 2320 C C . GLN B 1 129 ? 36.167 64.551 8.526 1.00 27.63 129 GLN B C 1
ATOM 2321 O O . GLN B 1 129 ? 35.830 65.599 7.982 1.00 27.81 129 GLN B O 1
ATOM 2327 N N . TYR B 1 130 ? 35.803 64.244 9.770 1.00 26.75 130 TYR B N 1
ATOM 2328 C CA . TYR B 1 130 ? 34.992 65.148 10.574 1.00 26.68 130 TYR B CA 1
ATOM 2329 C C . TYR B 1 130 ? 35.792 66.201 11.340 1.00 27.40 130 TYR B C 1
ATOM 2330 O O . TYR B 1 130 ? 35.202 67.081 11.950 1.00 27.04 130 TYR B O 1
ATOM 2339 N N . GLY B 1 131 ? 37.121 66.119 11.292 1.00 28.88 131 GLY B N 1
ATOM 2340 C CA . GLY B 1 131 ? 37.998 67.159 11.878 1.00 31.19 131 GLY B CA 1
ATOM 2341 C C . GLY B 1 131 ? 37.804 67.357 13.374 1.00 32.62 131 GLY B C 1
ATOM 2342 O O . GLY B 1 131 ? 37.340 68.407 13.835 1.00 33.11 131 GLY B O 1
ATOM 2343 N N . LEU B 1 132 ? 38.175 66.334 14.130 1.00 34.12 132 LEU B N 1
ATOM 2344 C CA . LEU B 1 132 ? 37.852 66.218 15.562 1.00 35.39 132 LEU B CA 1
ATOM 2345 C C . LEU B 1 132 ? 39.062 66.521 16.446 1.00 36.01 132 LEU B C 1
ATOM 2346 O O . LEU B 1 132 ? 40.210 66.360 16.008 1.00 36.29 132 LEU B O 1
ATOM 2351 N N . GLU B 1 133 ? 38.798 66.932 17.687 1.00 36.40 133 GLU B N 1
ATOM 2352 C CA . GLU B 1 133 ? 39.856 67.308 18.643 1.00 37.24 133 GLU B CA 1
ATOM 2353 C C . GLU B 1 133 ? 40.443 66.123 19.437 1.00 36.54 133 GLU B C 1
ATOM 2354 O O . GLU B 1 133 ? 39.756 65.136 19.691 1.00 36.41 133 GLU B O 1
ATOM 2360 N N . GLY B 1 134 ? 41.717 66.243 19.818 1.00 36.28 134 GLY B N 1
ATOM 2361 C CA . GLY B 1 134 ? 42.421 65.271 20.677 1.00 35.45 134 GLY B CA 1
ATOM 2362 C C . GLY B 1 134 ? 42.195 63.785 20.420 1.00 34.98 134 GLY B C 1
ATOM 2363 O O . GLY B 1 134 ? 42.581 63.243 19.380 1.00 34.48 134 GLY B O 1
ATOM 2364 N N . GLU B 1 135 ? 41.573 63.129 21.396 1.00 34.47 135 GLU B N 1
ATOM 2365 C CA . GLU B 1 135 ? 41.263 61.709 21.314 1.00 33.78 135 GLU B CA 1
ATOM 2366 C C . GLU B 1 135 ? 39.867 61.443 20.750 1.00 32.43 135 GLU B C 1
ATOM 2367 O O . GLU B 1 135 ? 39.455 60.297 20.667 1.00 32.13 135 GLU B O 1
ATOM 2373 N N . ASN B 1 136 ? 39.145 62.494 20.354 1.00 31.60 136 ASN B N 1
ATOM 2374 C CA . ASN B 1 136 ? 37.733 62.334 19.939 1.00 31.10 136 ASN B CA 1
ATOM 2375 C C . ASN B 1 136 ? 37.494 61.427 18.731 1.00 30.40 136 ASN B C 1
ATOM 2376 O O . ASN B 1 136 ? 36.432 60.797 18.633 1.00 30.37 136 ASN B O 1
ATOM 2381 N N . ALA B 1 137 ? 38.478 61.354 17.828 1.00 29.22 137 ALA B N 1
ATOM 2382 C CA . ALA B 1 137 ? 38.450 60.385 16.723 1.00 27.84 137 ALA B CA 1
ATOM 2383 C C . ALA B 1 137 ? 38.454 58.955 17.238 1.00 26.57 137 ALA B C 1
ATOM 2384 O O . ALA B 1 137 ? 37.760 58.085 16.716 1.00 26.15 137 ALA B O 1
ATOM 2386 N N . LEU B 1 138 ? 39.259 58.733 18.265 1.00 25.60 138 LEU B N 1
ATOM 2387 C CA . LEU B 1 138 ? 39.431 57.420 18.874 1.00 24.32 138 LEU B CA 1
ATOM 2388 C C . LEU B 1 138 ? 38.200 56.990 19.697 1.00 23.54 138 LEU B C 1
ATOM 2389 O O . LEU B 1 138 ? 37.820 55.826 19.687 1.00 23.10 138 LEU B O 1
ATOM 2394 N N . HIS B 1 139 ? 37.586 57.932 20.411 1.00 23.00 139 HIS B N 1
ATOM 2395 C CA . HIS B 1 139 ? 36.353 57.634 21.154 1.00 22.39 139 HIS B CA 1
ATOM 2396 C C . HIS B 1 139 ? 35.238 57.341 20.174 1.00 21.91 139 HIS B C 1
ATOM 2397 O O . HIS B 1 139 ? 34.395 56.487 20.422 1.00 22.12 139 HIS B O 1
ATOM 2404 N N . ALA B 1 140 ? 35.261 58.044 19.043 1.00 20.95 140 ALA B N 1
ATOM 2405 C CA . ALA B 1 140 ? 34.228 57.920 18.031 1.00 20.21 140 ALA B CA 1
ATOM 2406 C C . ALA B 1 140 ? 34.158 56.544 17.361 1.00 19.71 140 ALA B C 1
ATOM 2407 O O . ALA B 1 140 ? 33.072 56.099 16.978 1.00 18.36 140 ALA B O 1
ATOM 2409 N N . THR B 1 141 ? 35.306 55.880 17.210 1.00 20.15 141 THR B N 1
ATOM 2410 C CA . THR B 1 141 ? 35.322 54.498 16.726 1.00 20.50 141 THR B CA 1
ATOM 2411 C C . THR B 1 141 ? 34.628 53.550 17.714 1.00 20.59 141 THR B C 1
ATOM 2412 O O . THR B 1 141 ? 33.914 52.635 17.288 1.00 20.57 141 THR B O 1
ATOM 2416 N N . ARG B 1 142 ? 34.844 53.756 19.018 1.00 20.24 142 ARG B N 1
ATOM 2417 C CA . ARG B 1 142 ? 34.131 52.955 20.040 1.00 20.13 142 ARG B CA 1
ATOM 2418 C C . ARG B 1 142 ? 32.643 53.243 19.968 1.00 19.28 142 ARG B C 1
ATOM 2419 O O . ARG B 1 142 ? 31.829 52.323 19.989 1.00 20.33 142 ARG B O 1
ATOM 2427 N N . GLY B 1 143 ? 32.316 54.523 19.839 1.00 18.21 143 GLY B N 1
ATOM 2428 C CA . GLY B 1 143 ? 30.967 55.008 19.624 1.00 17.83 143 GLY B CA 1
ATOM 2429 C C . GLY B 1 143 ? 30.262 54.391 18.423 1.00 17.66 143 GLY B C 1
ATOM 2430 O O . GLY B 1 143 ? 29.148 53.876 18.546 1.00 17.48 143 GLY B O 1
ATOM 2431 N N . PHE B 1 144 ? 30.906 54.454 17.266 1.00 17.32 144 PHE B N 1
ATOM 2432 C CA . PHE B 1 144 ? 30.359 53.864 16.052 1.00 17.84 144 PHE B CA 1
ATOM 2433 C C . PHE B 1 144 ? 30.180 52.355 16.175 1.00 17.19 144 PHE B C 1
ATOM 2434 O O . PHE B 1 144 ? 29.119 51.831 15.847 1.00 15.96 144 PHE B O 1
ATOM 2442 N N . ARG B 1 145 ? 31.209 51.658 16.668 1.00 16.79 145 ARG B N 1
ATOM 2443 C CA . ARG B 1 145 ? 31.080 50.207 16.928 1.00 16.93 145 ARG B CA 1
ATOM 2444 C C . ARG B 1 145 ? 29.961 49.865 17.918 1.00 16.18 145 ARG B C 1
ATOM 2445 O O . ARG B 1 145 ? 29.258 48.876 17.738 1.00 15.91 145 ARG B O 1
ATOM 2453 N N . SER B 1 146 ? 29.810 50.680 18.960 1.00 16.30 146 SER B N 1
ATOM 2454 C CA . SER B 1 146 ? 28.766 50.453 19.970 1.00 16.75 146 SER B CA 1
ATOM 2455 C C . SER B 1 146 ? 27.386 50.570 19.363 1.00 16.62 146 SER B C 1
ATOM 2456 O O . SER B 1 146 ? 26.494 49.792 19.692 1.00 17.09 146 SER B O 1
ATOM 2459 N N . ILE B 1 147 ? 27.220 51.552 18.478 1.00 16.36 147 ILE B N 1
ATOM 2460 C CA . ILE B 1 147 ? 25.940 51.812 17.850 1.00 16.70 147 ILE B CA 1
ATOM 2461 C C . ILE B 1 147 ? 25.527 50.630 16.980 1.00 16.50 147 ILE B C 1
ATOM 2462 O O . ILE B 1 147 ? 24.418 50.113 17.128 1.00 16.00 147 ILE B O 1
ATOM 2467 N N . CYS B 1 148 ? 26.444 50.197 16.110 1.00 16.32 148 CYS B N 1
ATOM 2468 C CA . CYS B 1 148 ? 26.176 49.121 15.159 1.00 17.04 148 CYS B CA 1
ATOM 2469 C C . CYS B 1 148 ? 25.959 47.767 15.847 1.00 16.64 148 CYS B C 1
ATOM 2470 O O . CYS B 1 148 ? 25.009 47.064 15.531 1.00 16.60 148 CYS B O 1
ATOM 2473 N N . HIS B 1 149 ? 26.863 47.390 16.757 1.00 16.34 149 HIS B N 1
ATOM 2474 C CA . HIS B 1 149 ? 26.679 46.171 17.531 1.00 15.18 149 HIS B CA 1
ATOM 2475 C C . HIS B 1 149 ? 25.418 46.273 18.378 1.00 14.95 149 HIS B C 1
ATOM 2476 O O . HIS B 1 149 ? 24.617 45.363 18.380 1.00 14.12 149 HIS B O 1
ATOM 2483 N N . GLY B 1 150 ? 25.235 47.395 19.081 1.00 14.48 150 GLY B N 1
ATOM 2484 C CA . GLY B 1 150 ? 24.048 47.585 19.883 1.00 14.83 150 GLY B CA 1
ATOM 2485 C C . GLY B 1 150 ? 22.735 47.384 19.159 1.00 14.63 150 GLY B C 1
ATOM 2486 O O . GLY B 1 150 ? 21.880 46.609 19.598 1.00 14.74 150 GLY B O 1
ATOM 2487 N N . PHE B 1 151 ? 22.553 48.113 18.062 1.00 14.63 151 PHE B N 1
ATOM 2488 C CA . PHE B 1 151 ? 21.347 47.983 17.243 1.00 14.29 151 PHE B CA 1
ATOM 2489 C C . PHE B 1 151 ? 21.179 46.553 16.715 1.00 14.51 151 PHE B C 1
ATOM 2490 O O . PHE B 1 151 ? 20.109 45.965 16.857 1.00 14.18 151 PHE B O 1
ATOM 2498 N N . ALA B 1 152 ? 22.230 45.994 16.106 1.00 14.25 152 ALA B N 1
ATOM 2499 C CA . ALA B 1 152 ? 22.120 44.666 15.508 1.00 14.65 152 ALA B CA 1
ATOM 2500 C C . ALA B 1 152 ? 21.808 43.592 16.570 1.00 15.83 152 ALA B C 1
ATOM 2501 O O . ALA B 1 152 ? 21.023 42.651 16.336 1.00 15.81 152 ALA B O 1
ATOM 2503 N N . SER B 1 153 ? 22.403 43.741 17.748 1.00 15.36 153 SER B N 1
ATOM 2504 C CA . SER B 1 153 ? 22.213 42.751 18.784 1.00 16.77 153 SER B CA 1
ATOM 2505 C C . SER B 1 153 ? 20.797 42.771 19.399 1.00 16.92 153 SER B C 1
ATOM 2506 O O . SER B 1 153 ? 20.199 41.729 19.628 1.00 16.48 153 SER B O 1
ATOM 2509 N N . ILE B 1 154 ? 20.261 43.958 19.663 1.00 17.80 154 ILE B N 1
ATOM 2510 C CA . ILE B 1 154 ? 18.895 44.056 20.173 1.00 18.14 154 ILE B CA 1
ATOM 2511 C C . ILE B 1 154 ? 17.899 43.482 19.157 1.00 19.03 154 ILE B C 1
ATOM 2512 O O . ILE B 1 154 ? 17.030 42.672 19.518 1.00 18.73 154 ILE B O 1
ATOM 2517 N N . GLU B 1 155 ? 18.048 43.901 17.900 1.00 19.98 155 GLU B N 1
ATOM 2518 C CA . GLU B 1 155 ? 17.200 43.467 16.793 1.00 21.51 155 GLU B CA 1
ATOM 2519 C C . GLU B 1 155 ? 17.207 41.936 16.643 1.00 21.38 155 GLU B C 1
ATOM 2520 O O . GLU B 1 155 ? 16.163 41.313 16.560 1.00 21.35 155 GLU B O 1
ATOM 2526 N N . GLN B 1 156 ? 18.396 41.353 16.633 1.00 22.17 156 GLN B N 1
ATOM 2527 C CA . GLN B 1 156 ? 18.574 39.906 16.588 1.00 23.44 156 GLN B CA 1
ATOM 2528 C C . GLN B 1 156 ? 17.865 39.160 17.743 1.00 23.33 156 GLN B C 1
ATOM 2529 O O . GLN B 1 156 ? 17.311 38.078 17.533 1.00 23.05 156 GLN B O 1
ATOM 2535 N N . GLN B 1 157 ? 17.880 39.740 18.948 1.00 23.08 157 GLN B N 1
ATOM 2536 C CA . GLN B 1 157 ? 17.254 39.103 20.118 1.00 23.22 157 GLN B CA 1
ATOM 2537 C C . GLN B 1 157 ? 15.775 39.459 20.306 1.00 22.97 157 GLN B C 1
ATOM 2538 O O . GLN B 1 157 ? 15.157 39.031 21.284 1.00 23.38 157 GLN B O 1
ATOM 2544 N N . GLY B 1 158 ? 15.210 40.231 19.379 1.00 22.38 158 GLY B N 1
ATOM 2545 C CA . GLY B 1 158 ? 13.775 40.530 19.381 1.00 21.68 158 GLY B CA 1
ATOM 2546 C C . GLY B 1 158 ? 13.362 41.672 20.306 1.00 21.90 158 GLY B C 1
ATOM 2547 O O . GLY B 1 158 ? 12.163 41.851 20.599 1.00 20.83 158 GLY B O 1
ATOM 2548 N N . GLY B 1 159 ? 14.347 42.453 20.752 1.00 21.04 159 GLY B N 1
ATOM 2549 C CA . GLY B 1 159 ? 14.121 43.531 21.719 1.00 21.50 159 GLY B CA 1
ATOM 2550 C C . GLY B 1 159 ? 13.527 44.825 21.181 1.00 21.87 159 GLY B C 1
ATOM 2551 O O . GLY B 1 159 ? 13.221 45.742 21.952 1.00 21.35 159 GLY B O 1
ATOM 2552 N N . PHE B 1 160 ? 13.385 44.923 19.861 1.00 22.18 160 PHE B N 1
ATOM 2553 C CA . PHE B 1 160 ? 12.746 46.070 19.270 1.00 23.33 160 PHE B CA 1
ATOM 2554 C C . PHE B 1 160 ? 11.304 45.699 18.993 1.00 24.57 160 PHE B C 1
ATOM 2555 O O . PH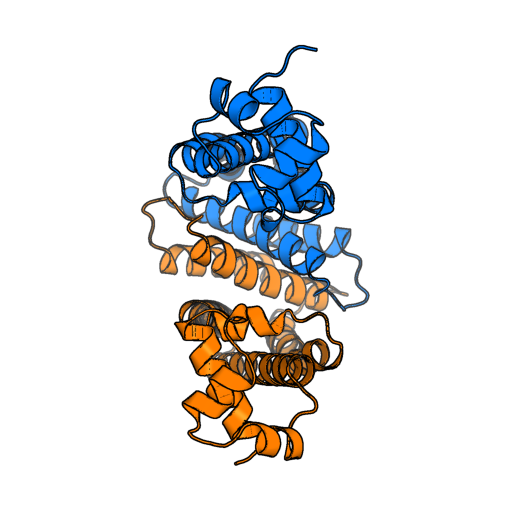E B 1 160 ? 10.949 45.349 17.866 1.00 24.81 160 PHE B O 1
ATOM 2563 N N . GLY B 1 161 ? 10.479 45.765 20.036 1.00 25.64 161 GLY B N 1
ATOM 2564 C CA . GLY B 1 161 ? 9.067 45.408 19.937 1.00 26.98 161 GLY B CA 1
ATOM 2565 C C . GLY B 1 161 ? 8.160 46.411 19.237 1.00 27.82 161 GLY B C 1
ATOM 2566 O O . GLY B 1 161 ? 7.121 46.018 18.688 1.00 28.40 161 GLY B O 1
ATOM 2567 N N . LEU B 1 162 ? 8.524 47.695 19.259 1.00 28.17 162 LEU B N 1
ATOM 2568 C CA . LEU B 1 162 ? 7.675 48.754 18.681 1.00 28.45 162 LEU B CA 1
ATOM 2569 C C . LEU B 1 162 ? 7.414 48.515 17.194 1.00 28.78 162 LEU B C 1
ATOM 2570 O O . LEU B 1 162 ? 8.281 47.983 16.502 1.00 28.68 162 LEU B O 1
ATOM 2575 N N . PRO B 1 163 ? 6.215 48.907 16.701 1.00 29.38 163 PRO B N 1
ATOM 2576 C CA . PRO B 1 163 ? 5.843 48.701 15.294 1.00 29.53 163 PRO B CA 1
ATOM 2577 C C . PRO B 1 163 ? 6.738 49.389 14.260 1.00 29.71 163 PRO B C 1
ATOM 2578 O O . PRO B 1 163 ? 6.715 48.994 13.081 1.00 30.80 163 PRO B O 1
ATOM 2582 N N . LEU B 1 164 ? 7.527 50.375 14.695 1.00 28.37 164 LEU B N 1
ATOM 2583 C CA . LEU B 1 164 ? 8.309 51.225 13.790 1.00 27.19 164 LEU B CA 1
ATOM 2584 C C . LEU B 1 164 ? 9.297 50.459 12.929 1.00 26.00 164 LEU B C 1
ATOM 2585 O O . LEU B 1 164 ? 9.875 49.464 13.358 1.00 25.75 164 LEU B O 1
ATOM 2590 N N . ASP B 1 165 ? 9.480 50.951 11.709 1.00 25.28 165 ASP B N 1
ATOM 2591 C CA . ASP B 1 165 ? 10.379 50.342 10.745 1.00 24.93 165 ASP B CA 1
ATOM 2592 C C . ASP B 1 165 ? 11.813 50.389 11.290 1.00 24.05 165 ASP B C 1
ATOM 2593 O O . ASP B 1 165 ? 12.283 51.437 11.740 1.00 23.98 165 ASP B O 1
ATOM 2598 N N . LEU B 1 166 ? 12.487 49.243 11.276 1.00 23.37 166 LEU B N 1
ATOM 2599 C CA . LEU B 1 166 ? 13.828 49.145 11.829 1.00 23.22 166 LEU B CA 1
ATOM 2600 C C . LEU B 1 166 ? 14.887 49.811 10.955 1.00 22.52 166 LEU B C 1
ATOM 2601 O O . LEU B 1 166 ? 15.848 50.358 11.477 1.00 22.11 166 LEU B O 1
ATOM 2606 N N . ASP B 1 167 ? 14.718 49.760 9.636 1.00 21.99 167 ASP B N 1
ATOM 2607 C CA . ASP B 1 167 ? 15.687 50.394 8.739 1.00 22.04 167 ASP B CA 1
ATOM 2608 C C . ASP B 1 167 ? 15.681 51.901 8.917 1.00 21.31 167 ASP B C 1
ATOM 2609 O O . ASP B 1 167 ? 16.749 52.519 8.930 1.00 20.77 167 ASP B O 1
ATOM 2614 N N . ILE B 1 168 ? 14.482 52.476 9.075 1.00 20.65 168 ILE B N 1
ATOM 2615 C CA . ILE B 1 168 ? 14.318 53.885 9.458 1.00 20.12 168 ILE B CA 1
ATOM 2616 C C . ILE B 1 168 ? 14.992 54.170 10.804 1.00 19.79 168 ILE B C 1
ATOM 2617 O O . ILE B 1 168 ? 15.765 55.113 10.907 1.00 20.55 168 ILE B O 1
ATOM 2622 N N . SER B 1 169 ? 14.718 53.353 11.823 1.00 19.26 169 SER B N 1
ATOM 2623 C CA . SER B 1 169 ? 15.346 53.528 13.145 1.00 19.27 169 SER B CA 1
ATOM 2624 C C . SER B 1 169 ? 16.876 53.571 13.074 1.00 18.24 169 SER B C 1
ATOM 2625 O O . SER B 1 169 ? 17.514 54.427 13.696 1.00 17.26 169 SER B O 1
ATOM 2628 N N . LEU B 1 170 ? 17.462 52.633 12.335 1.00 18.09 170 LEU B N 1
ATOM 2629 C CA . LEU B 1 170 ? 18.918 52.604 12.168 1.00 17.40 170 LEU B CA 1
ATOM 2630 C C . LEU B 1 170 ? 19.419 53.906 11.498 1.00 17.82 170 LEU B C 1
ATOM 2631 O O . LEU B 1 170 ? 20.371 54.538 11.975 1.00 18.77 170 LEU B O 1
ATOM 2636 N N . HIS B 1 171 ? 18.781 54.301 10.404 1.00 17.53 171 HIS B N 1
ATOM 2637 C CA . HIS B 1 171 ? 19.099 55.568 9.734 1.00 18.37 171 HIS B CA 1
ATOM 2638 C C . HIS B 1 171 ? 19.031 56.767 10.696 1.00 17.63 171 HIS B C 1
ATOM 2639 O O . HIS B 1 171 ? 19.925 57.592 10.673 1.00 17.05 171 HIS B O 1
ATOM 2646 N N . VAL B 1 172 ? 17.979 56.842 11.533 1.00 17.74 172 VAL B N 1
ATOM 2647 C CA . VAL B 1 172 ? 17.804 57.942 12.500 1.00 17.09 172 VAL B CA 1
ATOM 2648 C C . VAL B 1 172 ? 18.961 57.974 13.517 1.00 17.85 172 VAL B C 1
ATOM 2649 O O . VAL B 1 172 ? 19.488 59.054 13.852 1.00 16.94 172 VAL B O 1
ATOM 2653 N N . LEU B 1 173 ? 19.321 56.789 14.023 1.00 17.36 173 LEU B N 1
ATOM 2654 C CA . LEU B 1 173 ? 20.405 56.646 14.981 1.00 17.39 173 LEU B CA 1
ATOM 2655 C C . LEU B 1 173 ? 21.735 57.104 14.362 1.00 17.54 173 LEU B C 1
ATOM 2656 O O . LEU B 1 173 ? 22.485 57.861 14.988 1.00 17.48 173 LEU B O 1
ATOM 2661 N N . LEU B 1 174 ? 22.021 56.652 13.141 1.00 17.91 174 LEU B N 1
ATOM 2662 C CA . LEU B 1 174 ? 23.255 57.051 12.465 1.00 18.33 174 LEU B CA 1
ATOM 2663 C C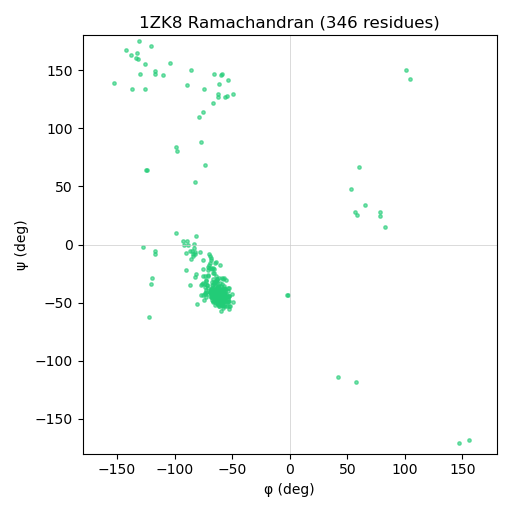 . LEU B 1 174 ? 23.299 58.552 12.176 1.00 18.35 174 LEU B C 1
ATOM 2664 O O . LEU B 1 174 ? 24.339 59.194 12.353 1.00 17.90 174 LEU B O 1
ATOM 2669 N N . GLU B 1 175 ? 22.162 59.116 11.770 1.00 18.41 175 GLU B N 1
ATOM 2670 C CA . GLU B 1 175 ? 22.074 60.556 11.508 1.00 18.75 175 GLU B CA 1
ATOM 2671 C C . GLU B 1 175 ? 22.291 61.401 12.770 1.00 17.87 175 GLU B C 1
ATOM 2672 O O . GLU B 1 175 ? 23.030 62.382 12.749 1.00 16.79 175 GLU B O 1
ATOM 2678 N N . THR B 1 176 ? 21.680 60.989 13.874 1.00 18.03 176 THR B N 1
ATOM 2679 C CA . THR B 1 176 ? 21.903 61.617 15.168 1.00 18.14 176 THR B CA 1
ATOM 2680 C C . THR B 1 176 ? 23.385 61.613 15.582 1.00 18.28 176 THR B C 1
ATOM 2681 O O . THR B 1 176 ? 23.892 62.602 16.114 1.00 18.66 176 THR B O 1
ATOM 2685 N N . PHE B 1 177 ? 24.064 60.496 15.357 1.00 18.79 177 PHE B N 1
ATOM 2686 C CA . PHE B 1 177 ? 25.489 60.352 15.646 1.00 19.34 177 PHE B CA 1
ATOM 2687 C C . PHE B 1 177 ? 26.239 61.370 14.779 1.00 19.51 177 PHE B C 1
ATOM 2688 O O . PHE B 1 177 ? 26.994 62.181 15.303 1.00 18.80 177 PHE B O 1
ATOM 2696 N N . ILE B 1 178 ? 25.975 61.345 13.469 1.00 20.23 178 ILE B N 1
ATOM 2697 C CA . ILE B 1 178 ? 26.626 62.239 12.491 1.00 21.15 178 ILE B CA 1
ATOM 2698 C C . ILE B 1 178 ? 26.419 63.701 12.866 1.00 21.51 178 ILE B C 1
ATOM 2699 O O . ILE B 1 178 ? 27.383 64.457 12.922 1.00 20.80 178 ILE B O 1
ATOM 2704 N N . LYS B 1 179 ? 25.166 64.076 13.158 1.00 21.58 179 LYS B N 1
ATOM 2705 C CA . LYS B 1 179 ? 24.852 65.451 13.577 1.00 22.00 179 LYS B CA 1
ATOM 2706 C C . LYS B 1 179 ? 25.665 65.870 14.798 1.00 21.57 179 LYS B C 1
ATOM 2707 O O . LYS B 1 179 ? 26.192 66.962 14.828 1.00 21.75 179 LYS B O 1
ATOM 2713 N N . GLY B 1 180 ? 25.762 64.997 15.794 1.00 21.46 180 GLY B N 1
ATOM 2714 C CA . GLY B 1 180 ? 26.595 65.245 16.958 1.00 22.27 180 GLY B CA 1
ATOM 2715 C C . GLY B 1 180 ? 28.083 65.367 16.635 1.00 23.11 180 GLY B C 1
ATOM 2716 O O . GLY B 1 180 ? 28.803 66.056 17.336 1.00 23.29 180 GLY B O 1
ATOM 2717 N N . LEU B 1 181 ? 28.549 64.688 15.588 1.00 23.85 181 LEU B N 1
ATOM 2718 C CA . LEU B 1 181 ? 29.957 64.799 15.156 1.00 25.83 181 LEU B CA 1
ATOM 2719 C C . LEU B 1 181 ? 30.246 66.141 14.455 1.00 26.83 181 LEU B C 1
ATOM 2720 O O . LEU B 1 181 ? 31.327 66.721 14.620 1.00 27.10 181 LEU B O 1
ATOM 2725 N N . ARG B 1 182 ? 29.266 66.623 13.690 1.00 28.38 182 ARG B N 1
ATOM 2726 C CA . ARG B 1 182 ? 29.374 67.883 12.957 1.00 30.05 182 ARG B CA 1
ATOM 2727 C C . ARG B 1 182 ? 29.298 69.121 13.869 1.00 31.99 182 ARG B C 1
ATOM 2728 O O . ARG B 1 182 ? 29.847 70.163 13.526 1.00 32.27 182 ARG B O 1
ATOM 2736 N N . GLU B 1 183 ? 28.565 69.002 14.983 1.00 34.27 183 GLU B N 1
ATOM 2737 C CA . GLU B 1 183 ? 28.720 69.836 16.208 1.00 36.44 183 GLU B CA 1
ATOM 2738 C C . GLU B 1 183 ? 27.664 69.554 17.278 1.00 36.43 183 GLU B C 1
ATOM 2739 O O . GLU B 1 183 ? 26.469 69.684 17.031 1.00 36.96 183 GLU B O 1
#